Protein AF-A0A9E2JG21-F1 (afdb_monomer_lite)

Sequence (190 aa):
MRGRAKRLIALGLALACLVVPGRALAEDIDVTISSGALERLFKAAAPYVYQYELWPGQPAVELVLSNPRLELEPGRPGRIHLKLDYTASSKMLGIKPSSGQTRPEVLLKYDQARQALRLTLDRFVVKLGPKLSIPLDRIIQPAYIPLAPAEPVRLERHLLVTEVAGCKTAVTSAGIRVLIDYRFFRRPRP

Foldseek 3Di:
DDDDDDPDVPPVVVVQPPPDQDKDKDFFDKDFDFQVNVQVVVQVPDFQWDFDAPDVPRGFKIKTWDDWHWDWAFDVQTWIWTKIKMWMDGPPVPQDTDIDIFIFTWDWDQDQVQQWTKTFTPPGWDDRPDPDIDDCGCSPPIDTHHPFDPAFDDDPFWTKGKHWPDWDWHTDPGGIIITTMIIIDIDGDD

Structure (mmCIF, N/CA/C/O backbone):
data_AF-A0A9E2JG21-F1
#
_entry.id   AF-A0A9E2JG21-F1
#
loop_
_atom_site.group_PDB
_atom_site.id
_atom_site.type_symbol
_atom_site.label_atom_id
_atom_site.label_alt_id
_atom_site.label_comp_id
_atom_site.label_asym_id
_atom_site.label_entity_id
_atom_site.label_seq_id
_atom_site.pdbx_PDB_ins_code
_atom_site.Cartn_x
_atom_site.Cartn_y
_atom_site.Cartn_z
_atom_site.occupancy
_atom_site.B_iso_or_equiv
_atom_site.auth_seq_id
_atom_site.auth_comp_id
_atom_site.auth_asym_id
_atom_site.auth_atom_id
_atom_site.pdbx_PDB_model_num
ATOM 1 N N . MET A 1 1 ? -1.129 28.422 -12.794 1.00 33.66 1 MET A N 1
ATOM 2 C CA . MET A 1 1 ? -1.273 28.095 -14.233 1.00 33.66 1 MET A CA 1
ATOM 3 C C . MET A 1 1 ? -0.844 26.656 -14.474 1.00 33.66 1 MET A C 1
ATOM 5 O O . MET A 1 1 ? 0.050 26.159 -13.803 1.00 33.66 1 MET A O 1
ATOM 9 N N . ARG A 1 2 ? -1.585 25.976 -15.350 1.00 32.94 2 ARG A N 1
ATOM 10 C CA . ARG A 1 2 ? -1.622 24.526 -15.566 1.00 32.94 2 ARG A CA 1
ATOM 11 C C . ARG A 1 2 ? -0.386 24.007 -16.317 1.00 32.94 2 ARG A C 1
ATOM 13 O O . ARG A 1 2 ? -0.017 24.553 -17.345 1.00 32.94 2 ARG A O 1
ATOM 20 N N . GLY A 1 3 ? 0.135 22.877 -15.834 1.00 36.16 3 GLY A N 1
ATOM 21 C CA . GLY A 1 3 ? 0.432 21.688 -16.642 1.00 36.16 3 GLY A CA 1
ATOM 22 C C . GLY A 1 3 ? 1.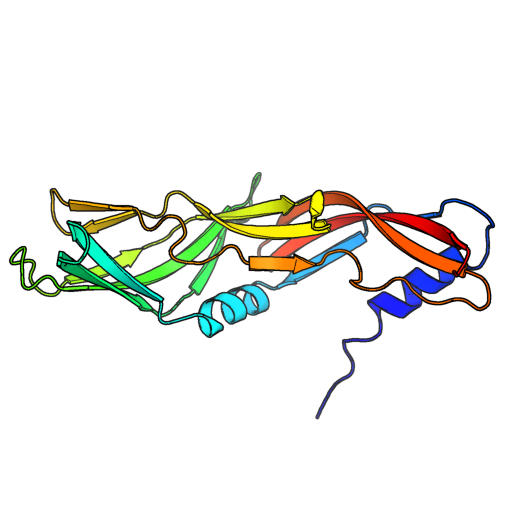639 21.712 -17.580 1.00 36.16 3 GLY A C 1
ATOM 23 O O . GLY A 1 3 ? 1.462 21.942 -18.767 1.00 36.16 3 GLY A O 1
ATOM 24 N N . ARG A 1 4 ? 2.824 21.298 -17.101 1.00 33.91 4 ARG A N 1
ATOM 25 C CA . ARG A 1 4 ? 3.942 20.846 -17.966 1.00 33.91 4 ARG A CA 1
ATOM 26 C C . ARG A 1 4 ? 4.854 19.771 -17.342 1.00 33.91 4 ARG A C 1
ATOM 28 O O . ARG A 1 4 ? 6.048 19.761 -17.592 1.00 33.91 4 ARG A O 1
ATOM 35 N N . ALA A 1 5 ? 4.314 18.822 -16.573 1.00 36.44 5 ALA A N 1
ATOM 36 C CA . ALA A 1 5 ? 5.130 17.756 -15.958 1.00 36.44 5 ALA A CA 1
ATOM 37 C C . ALA A 1 5 ? 4.696 16.318 -16.315 1.00 36.44 5 ALA A C 1
ATOM 39 O O . ALA A 1 5 ? 5.011 15.386 -15.589 1.00 36.44 5 ALA A O 1
ATOM 40 N N . LYS A 1 6 ? 3.961 16.109 -17.420 1.00 34.38 6 LYS A N 1
ATOM 41 C CA . LYS A 1 6 ? 3.463 14.770 -17.816 1.00 34.38 6 LYS A CA 1
ATOM 42 C C . LYS A 1 6 ? 4.009 14.218 -19.143 1.00 34.38 6 LYS A C 1
ATOM 44 O O . LYS A 1 6 ? 3.544 13.178 -19.585 1.00 34.38 6 LYS A O 1
ATOM 49 N N . ARG A 1 7 ? 4.976 14.877 -19.796 1.00 35.78 7 ARG A N 1
ATOM 50 C CA . ARG A 1 7 ? 5.476 14.453 -21.128 1.00 35.78 7 ARG A CA 1
ATOM 51 C C . ARG A 1 7 ? 6.947 14.026 -21.194 1.00 35.78 7 ARG A C 1
ATOM 53 O O . ARG A 1 7 ? 7.368 13.541 -22.234 1.00 35.78 7 ARG A O 1
ATOM 60 N N . LEU A 1 8 ? 7.720 14.159 -20.116 1.00 37.09 8 LEU A N 1
ATOM 61 C CA . LEU A 1 8 ? 9.177 13.969 -20.184 1.00 37.09 8 LEU A CA 1
ATOM 62 C C . LEU A 1 8 ? 9.655 12.516 -20.037 1.00 37.09 8 LEU A C 1
ATOM 64 O O . LEU A 1 8 ? 10.697 12.186 -20.588 1.00 37.09 8 LEU A O 1
ATOM 68 N N . ILE A 1 9 ? 8.879 11.624 -19.411 1.00 43.88 9 ILE A N 1
ATOM 69 C CA . ILE A 1 9 ? 9.261 10.200 -19.309 1.00 43.88 9 ILE A CA 1
ATOM 70 C C . ILE A 1 9 ? 9.036 9.469 -20.648 1.00 43.88 9 ILE A C 1
ATOM 72 O O . ILE A 1 9 ? 9.798 8.582 -21.014 1.00 43.88 9 ILE A O 1
ATOM 76 N N . ALA A 1 10 ? 8.036 9.889 -21.431 1.00 40.69 10 ALA A N 1
ATOM 77 C CA . ALA A 1 10 ? 7.684 9.237 -22.694 1.00 40.69 10 ALA A CA 1
ATOM 78 C C . ALA A 1 10 ? 8.639 9.567 -23.860 1.00 40.69 10 ALA A C 1
ATOM 80 O O . ALA A 1 10 ? 8.789 8.751 -24.765 1.00 40.69 10 ALA A O 1
ATOM 81 N N . LEU A 1 11 ? 9.284 10.742 -23.857 1.00 38.91 11 LEU A N 1
ATOM 82 C CA . LEU A 1 11 ? 10.075 11.210 -25.005 1.00 38.91 11 LEU A CA 1
ATOM 83 C C . LEU A 1 11 ? 11.523 10.685 -24.998 1.00 38.91 11 LEU A C 1
ATOM 85 O O . LEU A 1 11 ? 12.059 10.376 -26.057 1.00 38.91 11 LEU A O 1
ATOM 89 N N . GLY A 1 12 ? 12.140 10.531 -23.819 1.00 41.19 12 GLY A N 1
ATOM 90 C CA . GLY A 1 12 ? 13.506 9.997 -23.701 1.00 41.19 12 GLY A CA 1
ATOM 91 C C . GLY A 1 12 ? 13.594 8.490 -23.973 1.00 41.19 12 GLY A C 1
ATOM 92 O O . GLY A 1 12 ? 14.525 8.029 -24.626 1.00 41.19 12 GLY A O 1
ATOM 93 N N . LEU A 1 13 ? 12.578 7.732 -23.547 1.00 46.25 13 LEU A N 1
ATOM 94 C CA . LEU A 1 13 ? 12.513 6.273 -23.698 1.00 46.25 13 LEU A CA 1
ATOM 95 C C . LEU A 1 13 ? 12.267 5.829 -25.153 1.00 46.25 13 LEU A C 1
ATOM 97 O O . LEU A 1 13 ? 12.753 4.786 -25.588 1.00 46.25 13 LEU A O 1
ATOM 101 N N . ALA A 1 14 ? 11.532 6.640 -25.921 1.00 45.56 14 ALA A N 1
ATOM 102 C CA . ALA A 1 14 ? 11.225 6.371 -27.324 1.00 45.56 14 ALA A CA 1
ATOM 103 C C . ALA A 1 14 ? 12.448 6.531 -28.247 1.00 45.56 14 ALA A C 1
ATOM 105 O O . ALA A 1 14 ? 12.544 5.834 -29.257 1.00 45.56 14 ALA A O 1
ATOM 106 N N . LEU A 1 15 ? 13.398 7.409 -27.898 1.00 46.84 15 LEU A N 1
ATOM 107 C CA . LEU A 1 15 ? 14.548 7.718 -28.753 1.00 46.84 15 LEU A CA 1
ATOM 108 C C . LEU A 1 15 ? 15.589 6.583 -28.782 1.00 46.84 15 LEU A C 1
ATOM 110 O O . LEU A 1 15 ? 16.170 6.314 -29.830 1.00 46.84 15 LEU A O 1
ATOM 114 N N . ALA A 1 16 ? 15.769 5.857 -27.673 1.00 43.88 16 ALA A N 1
ATOM 115 C CA . ALA A 1 16 ? 16.720 4.742 -27.588 1.00 43.88 16 ALA A CA 1
ATOM 116 C C . ALA A 1 16 ? 16.279 3.495 -28.390 1.00 43.88 16 ALA A C 1
ATOM 118 O O . ALA A 1 16 ? 17.114 2.725 -28.856 1.00 43.88 16 ALA A O 1
ATOM 119 N N . CYS A 1 17 ? 14.971 3.309 -28.614 1.00 46.16 17 CYS A N 1
ATOM 120 C CA . CYS A 1 17 ? 14.421 2.149 -29.336 1.00 46.16 17 CYS A CA 1
ATOM 121 C C . CYS A 1 17 ? 14.358 2.321 -30.870 1.00 46.16 17 CYS A C 1
ATOM 123 O O . CYS A 1 17 ? 13.963 1.390 -31.587 1.00 46.16 17 CYS A O 1
ATOM 125 N N . LEU A 1 18 ? 14.698 3.507 -31.388 1.00 47.31 18 LEU A N 1
ATOM 126 C CA . LEU A 1 18 ? 14.560 3.836 -32.811 1.00 47.31 18 LEU A CA 1
ATOM 127 C C . LEU A 1 18 ? 15.749 3.388 -33.675 1.00 47.31 18 LEU A C 1
ATOM 129 O O . LEU A 1 18 ? 15.575 3.262 -34.883 1.00 47.31 18 LEU A O 1
ATOM 133 N N . VAL A 1 19 ? 16.915 3.089 -33.089 1.00 49.16 19 VAL A N 1
ATOM 134 C CA . VAL A 1 19 ? 18.170 2.969 -33.861 1.00 49.16 19 VAL A CA 1
ATOM 135 C C . VAL A 1 19 ? 18.644 1.523 -34.082 1.00 49.16 19 VAL A C 1
ATOM 137 O O . VAL A 1 19 ? 19.404 1.280 -35.013 1.00 49.16 19 VAL A O 1
ATOM 140 N N . VAL A 1 20 ? 18.164 0.530 -33.319 1.00 45.81 20 VAL A N 1
ATOM 141 C CA . VAL A 1 20 ? 18.641 -0.865 -33.447 1.00 45.81 20 VAL A CA 1
ATOM 142 C C . VAL A 1 20 ? 17.478 -1.847 -33.652 1.00 45.81 20 VAL A C 1
ATOM 144 O O . VAL A 1 20 ? 16.565 -1.894 -32.822 1.00 45.81 20 VAL A O 1
ATOM 147 N N . PRO A 1 21 ? 17.468 -2.657 -34.731 1.00 46.03 21 PRO A N 1
ATOM 148 C CA . PRO A 1 21 ? 16.552 -3.785 -34.846 1.00 46.03 21 PRO A CA 1
ATOM 149 C C . PRO A 1 21 ? 16.964 -4.862 -33.831 1.00 46.03 21 PRO A C 1
ATOM 151 O O . PRO A 1 21 ? 17.918 -5.601 -34.044 1.00 46.03 21 PRO A O 1
ATOM 154 N N . GLY A 1 22 ? 16.270 -4.932 -32.693 1.00 58.56 22 GLY A N 1
ATOM 155 C CA . GLY A 1 22 ? 16.575 -5.896 -31.635 1.00 58.56 22 GLY A CA 1
ATOM 156 C C . GLY A 1 22 ? 15.774 -5.676 -30.352 1.00 58.56 22 GLY A C 1
ATOM 157 O O . GLY A 1 22 ? 14.920 -4.790 -30.277 1.00 58.56 22 GLY A O 1
ATOM 158 N N . ARG A 1 23 ? 16.042 -6.509 -29.338 1.00 59.44 23 ARG A N 1
ATOM 159 C CA . ARG A 1 23 ? 15.604 -6.262 -27.955 1.00 59.44 23 ARG A CA 1
ATOM 160 C C . ARG A 1 23 ? 16.432 -5.101 -27.408 1.00 59.44 23 ARG A C 1
ATOM 162 O O . ARG A 1 23 ? 17.655 -5.185 -27.431 1.00 59.44 23 ARG A O 1
ATOM 169 N N . ALA A 1 24 ? 15.780 -4.049 -26.926 1.00 67.69 24 ALA A N 1
ATOM 170 C CA . ALA A 1 24 ? 16.457 -2.961 -26.227 1.00 67.69 24 ALA A CA 1
ATOM 171 C C . ALA A 1 24 ? 16.264 -3.129 -24.715 1.00 67.69 24 ALA A C 1
ATOM 173 O O . ALA A 1 24 ? 15.209 -3.587 -24.265 1.00 67.69 24 ALA A O 1
ATOM 174 N N . LEU A 1 25 ? 17.291 -2.774 -23.948 1.00 72.56 25 LEU A N 1
ATOM 175 C CA . LEU A 1 25 ? 17.285 -2.789 -22.489 1.00 72.56 25 LEU A CA 1
ATOM 176 C C . LEU A 1 25 ? 17.436 -1.357 -21.986 1.00 72.56 25 LEU A C 1
ATOM 178 O O . LEU A 1 25 ? 18.218 -0.586 -22.541 1.00 72.56 25 LEU A O 1
ATOM 182 N N . ALA A 1 26 ? 16.688 -1.012 -20.944 1.00 73.12 26 ALA A N 1
ATOM 183 C CA . ALA A 1 26 ? 16.977 0.159 -20.132 1.00 73.12 26 ALA A CA 1
ATOM 184 C C . ALA A 1 26 ? 16.985 -0.283 -18.673 1.00 73.12 26 ALA A C 1
ATOM 186 O O . ALA A 1 26 ? 15.957 -0.703 -18.148 1.00 73.12 26 ALA A O 1
ATOM 187 N N . GLU A 1 27 ? 18.155 -0.228 -18.058 1.00 76.25 27 GLU A N 1
ATOM 188 C CA . GLU A 1 27 ? 18.388 -0.677 -16.687 1.00 76.25 27 GLU A CA 1
ATOM 189 C C . GLU A 1 27 ? 18.440 0.528 -15.747 1.00 76.25 27 GLU A C 1
ATOM 191 O O . GLU A 1 27 ? 18.749 1.645 -16.175 1.00 76.25 27 GLU A O 1
ATOM 196 N N . ASP A 1 28 ? 18.109 0.299 -14.476 1.00 73.62 28 ASP A N 1
ATOM 197 C CA . ASP A 1 28 ? 18.210 1.292 -13.403 1.00 73.62 28 ASP A CA 1
ATOM 198 C C . ASP A 1 28 ? 17.454 2.613 -13.665 1.00 73.62 28 ASP A C 1
ATOM 200 O O . ASP A 1 28 ? 17.882 3.694 -13.243 1.00 73.62 28 ASP A O 1
ATOM 204 N N . ILE A 1 29 ? 16.284 2.556 -14.318 1.00 77.88 29 ILE A N 1
ATOM 205 C CA . ILE A 1 29 ? 15.436 3.747 -14.442 1.00 77.88 29 ILE A CA 1
ATOM 206 C C . ILE A 1 29 ? 14.922 4.136 -13.060 1.00 77.88 29 ILE A C 1
ATOM 208 O O . ILE A 1 29 ? 14.151 3.408 -12.433 1.00 77.88 29 ILE A O 1
ATOM 212 N N . ASP A 1 30 ? 15.331 5.322 -12.619 1.00 81.12 30 ASP A N 1
ATOM 213 C CA . ASP A 1 30 ? 14.971 5.877 -11.325 1.00 81.12 30 ASP A CA 1
ATOM 214 C C . ASP A 1 30 ? 13.657 6.656 -11.395 1.00 81.12 30 ASP A C 1
ATOM 216 O O . ASP A 1 30 ? 13.541 7.691 -12.060 1.00 81.12 30 ASP A O 1
ATOM 220 N N . VAL A 1 31 ? 12.660 6.160 -10.671 1.00 82.19 31 VAL A N 1
ATOM 221 C CA . VAL A 1 31 ? 11.382 6.832 -10.474 1.00 82.19 31 VAL A CA 1
ATOM 222 C C . VAL A 1 31 ? 11.194 7.109 -8.992 1.00 82.19 31 VAL A C 1
ATOM 224 O O . VAL A 1 31 ? 11.099 6.201 -8.168 1.00 82.19 31 VAL A O 1
ATOM 227 N N . THR A 1 32 ? 11.068 8.388 -8.645 1.00 84.31 32 THR A N 1
ATOM 228 C CA . THR A 1 32 ? 10.739 8.799 -7.279 1.00 84.31 32 THR A CA 1
ATOM 229 C C . THR A 1 32 ? 9.241 9.041 -7.131 1.00 84.31 32 THR A C 1
ATOM 231 O O . THR A 1 32 ? 8.664 9.917 -7.778 1.00 84.31 32 THR A O 1
ATOM 234 N N . ILE A 1 33 ? 8.612 8.300 -6.221 1.00 85.44 33 ILE A N 1
ATOM 235 C CA . ILE A 1 33 ? 7.248 8.552 -5.759 1.00 85.44 33 ILE A CA 1
ATOM 236 C C . ILE A 1 33 ? 7.342 9.394 -4.488 1.00 85.44 33 ILE A C 1
ATOM 238 O O . ILE A 1 33 ? 7.784 8.913 -3.444 1.00 85.44 33 ILE A O 1
ATOM 242 N N . SER A 1 34 ? 6.929 10.660 -4.564 1.00 87.12 34 SER A N 1
ATOM 243 C CA . SER A 1 34 ? 7.004 11.561 -3.411 1.00 87.12 34 SER A CA 1
ATOM 244 C C . SER A 1 34 ? 6.064 11.132 -2.283 1.00 87.12 34 SER A C 1
ATOM 246 O O . SER A 1 34 ? 4.949 10.657 -2.526 1.00 87.12 34 SER A O 1
ATOM 248 N N . SER A 1 35 ? 6.489 11.367 -1.039 1.00 87.19 35 SER A N 1
ATOM 249 C CA . SER A 1 35 ? 5.676 11.123 0.163 1.00 87.19 35 SER A CA 1
ATOM 250 C C . SER A 1 35 ? 4.288 11.764 0.059 1.00 87.19 35 SER A C 1
ATOM 252 O O . SER A 1 35 ? 3.271 11.113 0.287 1.00 87.19 35 SER A O 1
ATOM 254 N N . GLY A 1 36 ? 4.228 13.014 -0.407 1.00 88.19 36 GLY A N 1
ATOM 255 C CA . GLY A 1 36 ? 2.975 13.737 -0.598 1.00 88.19 36 GLY A CA 1
ATOM 256 C C . GLY A 1 36 ? 2.051 13.126 -1.658 1.00 88.19 36 GLY A C 1
ATOM 257 O O . GLY A 1 36 ? 0.838 13.292 -1.565 1.00 88.19 36 GLY A O 1
ATOM 258 N N . ALA A 1 37 ? 2.573 12.420 -2.669 1.00 86.62 37 ALA A N 1
ATOM 259 C CA . ALA A 1 37 ? 1.731 11.717 -3.641 1.00 86.62 37 ALA A CA 1
ATOM 260 C C . ALA A 1 37 ? 1.056 10.484 -3.027 1.00 86.62 37 ALA A C 1
ATOM 262 O O . ALA A 1 37 ? -0.142 10.289 -3.223 1.00 86.62 37 ALA A O 1
ATOM 263 N N . LEU A 1 38 ? 1.803 9.705 -2.244 1.00 85.81 38 LEU A N 1
ATOM 264 C CA . LEU A 1 38 ? 1.284 8.542 -1.518 1.00 85.81 38 LEU A CA 1
ATOM 265 C C . LEU A 1 38 ? 0.289 8.955 -0.437 1.00 85.81 38 LEU A C 1
ATOM 267 O O . LEU A 1 38 ? -0.778 8.364 -0.320 1.00 85.81 38 LEU A O 1
ATOM 271 N N . GLU A 1 39 ? 0.593 10.012 0.313 1.00 90.62 39 GLU A N 1
ATOM 272 C CA . GLU A 1 39 ? -0.326 10.522 1.326 1.00 90.62 39 GLU A CA 1
ATOM 273 C C . GLU A 1 39 ? -1.652 10.974 0.702 1.00 90.62 39 GLU A C 1
ATOM 275 O O . GLU A 1 39 ? -2.716 10.667 1.233 1.00 90.62 39 GLU A O 1
ATOM 280 N N . ARG A 1 40 ? -1.619 11.641 -0.462 1.00 89.81 40 ARG A N 1
ATOM 281 C CA . ARG A 1 40 ? -2.843 12.001 -1.197 1.00 89.81 40 ARG A CA 1
ATOM 282 C C . ARG A 1 40 ? -3.661 10.782 -1.617 1.00 89.81 40 ARG A C 1
ATOM 284 O O . ARG A 1 40 ? -4.883 10.865 -1.578 1.00 89.81 40 ARG A O 1
ATOM 291 N N . LEU A 1 41 ? -3.014 9.678 -1.992 1.00 87.50 41 LEU A N 1
ATOM 292 C CA . LEU A 1 41 ? -3.702 8.428 -2.319 1.00 87.50 41 LEU A CA 1
ATOM 293 C C . LEU A 1 41 ? -4.475 7.894 -1.104 1.00 87.50 41 LEU A C 1
ATOM 295 O O . LEU A 1 41 ? -5.666 7.620 -1.219 1.00 87.50 41 LEU A O 1
ATOM 299 N N . PHE A 1 42 ? -3.847 7.843 0.073 1.00 89.69 42 PHE A N 1
ATOM 300 C CA . PHE A 1 42 ? -4.537 7.410 1.294 1.00 89.69 42 PHE A CA 1
ATOM 301 C C . PHE A 1 42 ? -5.600 8.409 1.765 1.00 89.69 42 PHE A C 1
ATOM 303 O O . PHE A 1 42 ? -6.648 8.001 2.257 1.00 89.69 42 PHE A O 1
ATOM 310 N N . LYS A 1 43 ? -5.373 9.716 1.603 1.00 91.94 43 LYS A N 1
ATOM 311 C CA . LYS A 1 43 ? -6.376 10.744 1.924 1.00 91.94 43 LYS A CA 1
ATOM 312 C C . LYS A 1 43 ? -7.607 10.655 1.028 1.00 91.94 43 LYS A C 1
ATOM 314 O O . LYS A 1 43 ? -8.707 10.844 1.524 1.00 91.94 43 LYS A O 1
ATOM 319 N N . ALA A 1 44 ? -7.433 10.343 -0.255 1.00 88.50 44 ALA A N 1
ATOM 320 C CA . ALA A 1 44 ? -8.540 10.220 -1.201 1.00 88.50 44 ALA A CA 1
ATOM 321 C C . ALA A 1 44 ? -9.459 9.019 -0.915 1.00 88.50 44 ALA A C 1
ATOM 323 O O . ALA A 1 44 ? -10.619 9.047 -1.307 1.00 88.50 44 ALA A O 1
ATOM 324 N N . ALA A 1 45 ? -8.947 7.983 -0.246 1.00 85.50 45 ALA A N 1
ATOM 325 C CA . ALA A 1 45 ? -9.719 6.799 0.129 1.00 85.50 45 ALA A CA 1
ATOM 326 C C . ALA A 1 45 ? -10.290 6.859 1.561 1.00 85.50 45 ALA A C 1
ATOM 328 O O . ALA A 1 45 ? -11.025 5.961 1.957 1.00 85.50 45 ALA A O 1
ATOM 329 N N . ALA A 1 46 ? -9.959 7.898 2.337 1.00 88.56 46 ALA A N 1
ATOM 330 C CA . ALA A 1 46 ? -10.501 8.111 3.675 1.00 88.56 46 ALA A CA 1
ATOM 331 C C . ALA A 1 46 ? -11.864 8.844 3.628 1.00 88.56 46 ALA A C 1
ATOM 333 O O . ALA A 1 46 ? -12.088 9.644 2.718 1.00 88.56 46 ALA A O 1
ATOM 334 N N . PRO A 1 47 ? -12.743 8.656 4.633 1.00 91.31 47 PRO A N 1
ATOM 335 C CA . PRO A 1 47 ? -12.577 7.787 5.800 1.00 91.31 47 PRO A CA 1
ATOM 336 C C . PRO A 1 47 ? -12.750 6.302 5.455 1.00 91.31 47 PRO A C 1
ATOM 338 O O . PRO A 1 47 ? -13.531 5.948 4.577 1.00 91.31 47 PRO A O 1
ATOM 341 N N . TYR A 1 48 ? -12.049 5.431 6.183 1.00 89.56 48 TYR A N 1
ATOM 342 C CA . TYR A 1 48 ? -12.228 3.984 6.055 1.00 89.56 48 TYR A CA 1
ATOM 343 C C . TYR A 1 48 ? -13.172 3.508 7.148 1.00 89.56 48 TYR A C 1
ATOM 345 O O . TYR A 1 48 ? -12.872 3.660 8.332 1.00 89.56 48 TYR A O 1
ATOM 353 N N . VAL A 1 49 ? -14.305 2.941 6.750 1.00 89.88 49 VAL A N 1
ATOM 354 C CA . VAL A 1 49 ? -15.313 2.418 7.673 1.00 89.88 49 VAL A CA 1
ATOM 355 C C . VAL A 1 49 ? -15.257 0.900 7.643 1.00 89.88 49 VAL A C 1
ATOM 357 O O . VAL A 1 49 ? -15.269 0.293 6.573 1.00 89.88 49 VAL A O 1
ATOM 360 N N . TYR A 1 50 ? -15.192 0.289 8.820 1.00 89.12 50 TYR A N 1
ATOM 361 C CA . TYR A 1 50 ? -15.194 -1.155 8.985 1.00 89.12 50 TYR A CA 1
ATOM 362 C C . TYR A 1 50 ? -16.183 -1.570 10.058 1.00 89.12 50 TYR A C 1
ATOM 364 O O . TYR A 1 50 ? -16.173 -1.049 11.174 1.00 89.12 50 TYR A O 1
ATOM 372 N N . GLN A 1 51 ? -17.022 -2.536 9.708 1.00 88.25 51 GLN A N 1
ATOM 373 C CA . GLN A 1 51 ? -17.967 -3.150 10.622 1.00 88.25 51 GLN A CA 1
ATOM 374 C C . GLN A 1 51 ? -17.449 -4.540 10.974 1.00 88.25 51 GLN A C 1
ATOM 376 O O . GLN A 1 51 ? -17.387 -5.431 10.131 1.00 88.25 51 GLN A O 1
ATOM 381 N N . TYR A 1 52 ? -17.034 -4.701 12.226 1.00 85.38 52 TYR A N 1
ATOM 382 C CA . TYR A 1 52 ? -16.703 -6.003 12.781 1.00 85.38 52 TYR A CA 1
ATOM 383 C C . TYR A 1 52 ? -17.995 -6.701 13.191 1.00 85.38 52 TYR A C 1
ATOM 385 O O . TYR A 1 52 ? -18.739 -6.191 14.035 1.00 85.38 52 TYR A O 1
ATOM 393 N N . GLU A 1 53 ? -18.236 -7.873 12.623 1.00 86.75 53 GLU A N 1
ATOM 394 C CA . GLU A 1 53 ? -19.374 -8.722 12.954 1.00 86.75 53 GLU A CA 1
ATOM 395 C C . GLU A 1 53 ? -18.931 -9.853 13.888 1.00 86.75 53 GLU A C 1
ATOM 397 O O . GLU A 1 53 ? -17.881 -10.460 13.682 1.00 86.75 53 GLU A O 1
ATOM 402 N N . LEU A 1 54 ? -19.723 -10.150 14.924 1.00 80.81 54 LEU A N 1
ATOM 403 C CA . LEU A 1 54 ? -19.492 -11.354 15.741 1.00 80.81 54 LEU A CA 1
ATOM 404 C C . LEU A 1 54 ? -19.972 -12.619 15.021 1.00 80.81 54 LEU A C 1
ATOM 406 O O . LEU A 1 54 ? -19.385 -13.684 15.183 1.00 80.81 54 LEU A O 1
ATOM 410 N N . TRP A 1 55 ? -21.039 -12.468 14.239 1.00 82.06 55 TRP A N 1
ATOM 411 C CA . TRP A 1 55 ? -21.680 -13.486 13.415 1.00 82.06 55 TRP A CA 1
ATOM 412 C C . TRP A 1 55 ? -22.174 -12.807 12.137 1.00 82.06 55 TRP A C 1
ATOM 414 O O . TRP A 1 55 ? -22.501 -11.621 12.209 1.00 82.06 55 TRP A O 1
ATOM 424 N N . PRO A 1 56 ? -22.273 -13.518 11.001 1.00 82.88 56 PRO A N 1
ATOM 425 C CA . PRO A 1 56 ? -22.763 -12.932 9.756 1.00 82.88 56 PRO A CA 1
ATOM 426 C C . PRO A 1 56 ? -24.082 -12.170 9.951 1.00 82.88 56 PRO A C 1
ATOM 428 O O . PRO A 1 56 ? -25.072 -12.747 10.403 1.00 82.88 56 PRO A O 1
ATOM 431 N N . GLY A 1 57 ? -24.087 -10.872 9.636 1.00 82.12 57 GLY A N 1
ATOM 432 C CA . GLY A 1 57 ? -25.253 -9.991 9.786 1.00 82.12 57 GLY A CA 1
ATOM 433 C C . GLY A 1 57 ? -25.479 -9.427 11.196 1.00 82.12 57 GLY A C 1
ATOM 434 O O . GLY A 1 57 ? -26.484 -8.755 11.427 1.00 82.12 57 GLY A O 1
ATOM 435 N N . GLN A 1 58 ? -24.561 -9.663 12.139 1.00 84.19 58 GLN A N 1
ATOM 436 C CA . GLN A 1 58 ? -24.616 -9.120 13.496 1.00 84.19 58 GLN A CA 1
ATOM 437 C C . GLN A 1 58 ? -23.446 -8.148 13.748 1.00 84.19 58 GLN A C 1
ATOM 439 O O . GLN A 1 58 ? -22.423 -8.539 14.332 1.00 84.19 58 GLN A O 1
ATOM 444 N N . PRO A 1 59 ? -23.577 -6.869 13.333 1.00 81.38 59 PRO A N 1
ATOM 445 C CA . PRO A 1 59 ? -22.536 -5.867 13.520 1.00 81.38 59 PRO A CA 1
ATOM 446 C C . PRO A 1 59 ? -22.330 -5.591 15.008 1.00 81.38 59 PRO A C 1
ATOM 448 O O . PRO A 1 59 ? -23.241 -5.194 15.737 1.00 81.38 59 PRO A O 1
ATOM 451 N N . ALA A 1 60 ? -21.102 -5.806 15.462 1.00 84.44 60 ALA A N 1
ATOM 452 C CA . ALA A 1 60 ? -20.719 -5.670 16.853 1.00 84.44 60 ALA A CA 1
ATOM 453 C C . ALA A 1 60 ? -19.925 -4.394 17.098 1.00 84.44 60 ALA A C 1
ATOM 455 O O . ALA A 1 60 ? -20.183 -3.713 18.086 1.00 84.44 60 ALA A O 1
ATOM 456 N N . VAL A 1 61 ? -18.981 -4.044 16.226 1.00 87.50 61 VAL A N 1
ATOM 457 C CA . VAL A 1 61 ? -18.163 -2.833 16.377 1.00 87.50 61 VAL A CA 1
ATOM 458 C C . VAL A 1 61 ? -18.122 -2.078 15.063 1.00 87.50 61 VAL A C 1
ATOM 460 O O . VAL A 1 61 ? -17.820 -2.660 14.027 1.00 87.50 61 VAL A O 1
ATOM 463 N N . GLU A 1 62 ? -18.357 -0.775 15.126 1.00 89.06 62 GLU A N 1
ATOM 464 C CA . GLU A 1 62 ? -18.048 0.131 14.026 1.00 89.06 62 GLU A CA 1
ATOM 465 C C . GLU A 1 62 ? -16.716 0.823 14.311 1.00 89.06 62 GLU A C 1
ATOM 467 O O . GLU A 1 62 ? -16.538 1.436 15.369 1.00 89.06 62 GLU A O 1
ATOM 472 N N . LEU A 1 63 ? -15.787 0.692 13.369 1.00 90.44 63 LEU A N 1
ATOM 473 C CA . LEU A 1 63 ? -14.477 1.325 13.355 1.00 90.44 63 LEU A CA 1
ATOM 474 C C . LEU A 1 63 ? -14.419 2.326 12.207 1.00 90.44 63 LEU A C 1
ATOM 476 O O . LEU A 1 63 ? -14.625 1.963 11.050 1.00 90.44 63 LEU A O 1
ATOM 480 N N . VAL A 1 64 ? -14.077 3.570 12.525 1.00 92.12 64 VAL A N 1
ATOM 481 C CA . VAL A 1 64 ? -13.841 4.621 11.535 1.00 92.12 64 VAL A CA 1
ATOM 482 C C . VAL A 1 64 ? -12.394 5.069 11.642 1.00 92.12 64 VAL A C 1
ATOM 484 O O . VAL A 1 64 ? -11.955 5.543 12.688 1.00 92.12 64 VAL A O 1
ATOM 487 N N . LEU A 1 65 ? -11.648 4.923 10.552 1.00 92.81 65 LEU A N 1
ATOM 488 C CA . LEU A 1 65 ? -10.271 5.387 10.424 1.00 92.81 65 LEU A CA 1
ATOM 489 C C . LEU A 1 65 ? -10.235 6.669 9.602 1.00 92.81 65 LEU A C 1
ATOM 491 O O . LEU A 1 65 ? -10.793 6.741 8.503 1.00 92.81 65 LEU A O 1
ATOM 495 N N . SER A 1 66 ? -9.540 7.676 10.113 1.00 93.94 66 SER A N 1
ATOM 496 C CA . SER A 1 66 ? -9.457 8.997 9.501 1.00 93.94 66 SER A CA 1
ATOM 497 C C . SER A 1 66 ? -8.049 9.587 9.602 1.00 93.94 66 SER A C 1
ATOM 499 O O . SER A 1 66 ? -7.132 8.988 10.166 1.00 93.94 66 SER A O 1
ATOM 501 N N . ASN A 1 67 ? -7.870 10.760 8.989 1.00 94.50 67 ASN A N 1
ATOM 502 C CA . ASN A 1 67 ? -6.631 11.540 9.011 1.00 94.50 67 ASN A CA 1
ATOM 503 C C . ASN A 1 67 ? -5.353 10.755 8.645 1.00 94.50 67 ASN A C 1
ATOM 505 O O . ASN A 1 67 ? -4.374 10.823 9.391 1.00 94.50 67 ASN A O 1
ATOM 509 N N . PRO A 1 68 ? -5.308 10.049 7.498 1.00 93.69 68 PRO A N 1
ATOM 510 C CA . PRO A 1 68 ? -4.105 9.338 7.081 1.00 93.69 68 PRO A CA 1
ATOM 511 C C . PRO A 1 68 ? -2.920 10.294 6.918 1.00 93.69 68 PRO A C 1
ATOM 513 O O . PRO A 1 68 ? -3.003 11.297 6.198 1.00 93.69 68 PRO A O 1
ATOM 516 N N . ARG A 1 69 ? -1.807 9.955 7.571 1.00 94.69 69 ARG A N 1
ATOM 517 C CA . ARG A 1 69 ? -0.513 10.637 7.458 1.00 94.69 69 ARG A CA 1
ATOM 518 C C . ARG A 1 69 ? 0.568 9.617 7.163 1.00 94.69 69 ARG A C 1
ATOM 520 O O . ARG A 1 69 ? 0.634 8.579 7.821 1.00 94.69 69 ARG A O 1
ATOM 527 N N . LEU A 1 70 ? 1.398 9.902 6.169 1.00 92.88 70 LEU A N 1
ATOM 528 C CA . LEU A 1 70 ? 2.480 8.999 5.804 1.00 92.88 70 LEU A CA 1
ATOM 529 C C . LEU A 1 70 ? 3.720 9.310 6.642 1.00 92.88 70 LEU A C 1
ATOM 531 O O . LEU A 1 70 ? 4.169 10.452 6.697 1.00 92.88 70 LEU A O 1
ATOM 535 N N . GLU A 1 71 ? 4.306 8.284 7.243 1.00 9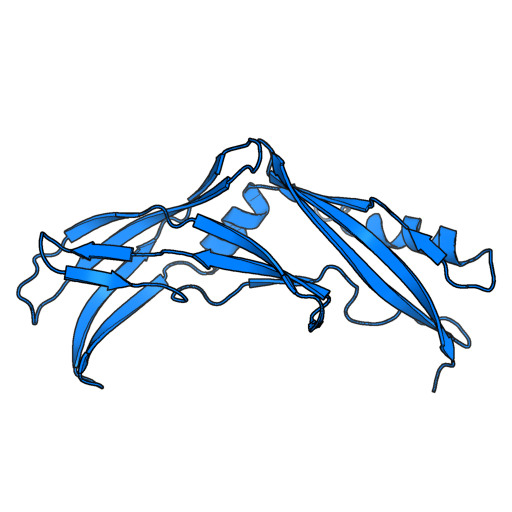3.50 71 GLU A N 1
ATOM 536 C CA . GLU A 1 71 ? 5.573 8.372 7.959 1.00 93.50 71 GLU A CA 1
ATOM 537 C C . GLU A 1 71 ? 6.613 7.513 7.240 1.00 93.50 71 GLU A C 1
ATOM 539 O O . GLU A 1 71 ? 6.393 6.330 6.976 1.00 93.50 71 GLU A O 1
ATOM 544 N N . LEU A 1 72 ? 7.743 8.126 6.894 1.00 92.06 72 LEU A N 1
ATOM 545 C CA . LEU A 1 72 ? 8.860 7.456 6.238 1.00 92.06 72 LEU A CA 1
ATOM 546 C C . LEU A 1 72 ? 9.990 7.277 7.243 1.00 92.06 72 LEU A C 1
ATOM 548 O O . LEU A 1 72 ? 10.462 8.249 7.827 1.00 92.06 72 LEU A O 1
ATOM 552 N N . GLU A 1 73 ? 10.448 6.043 7.402 1.00 91.69 73 GLU A N 1
ATOM 553 C CA . GLU A 1 73 ? 11.611 5.696 8.212 1.00 91.69 73 GLU A CA 1
ATOM 554 C C . GLU A 1 73 ? 12.734 5.227 7.276 1.00 91.69 73 GLU A C 1
ATOM 556 O O . GLU A 1 73 ? 12.840 4.034 6.972 1.00 91.69 73 GLU A O 1
ATOM 561 N N . PRO A 1 74 ? 13.554 6.148 6.737 1.00 87.56 74 PRO A N 1
ATOM 562 C CA . PRO A 1 74 ? 14.663 5.775 5.867 1.00 87.56 74 PRO A CA 1
ATOM 563 C C . PRO A 1 74 ? 15.708 4.946 6.634 1.00 87.56 74 PRO A C 1
ATOM 565 O O . PRO A 1 74 ? 16.046 5.243 7.776 1.00 87.56 74 PRO A O 1
ATOM 568 N N . GLY A 1 75 ? 16.235 3.901 5.994 1.00 81.69 75 GLY A N 1
ATOM 569 C CA . GLY A 1 75 ? 17.173 2.948 6.594 1.00 81.69 75 GLY A CA 1
ATOM 570 C C . GLY A 1 75 ? 17.468 1.769 5.660 1.00 81.69 75 GLY A C 1
ATOM 571 O O . GLY A 1 75 ? 17.093 1.794 4.485 1.00 81.69 75 GLY A O 1
ATOM 572 N N . ARG A 1 76 ? 18.124 0.714 6.161 1.00 68.38 76 ARG A N 1
ATOM 573 C CA . ARG A 1 76 ? 18.317 -0.552 5.427 1.00 68.38 76 ARG A CA 1
ATOM 574 C C . ARG A 1 76 ? 17.663 -1.719 6.188 1.00 68.38 76 ARG A C 1
ATOM 576 O O . ARG A 1 76 ? 18.246 -2.148 7.179 1.00 68.38 76 ARG A O 1
ATOM 583 N N . PRO A 1 77 ? 16.513 -2.265 5.739 1.00 65.38 77 PRO A N 1
ATOM 584 C CA . PRO A 1 77 ? 15.574 -1.741 4.738 1.00 65.38 77 PRO A CA 1
ATOM 585 C C . PRO A 1 77 ? 14.671 -0.655 5.350 1.00 65.38 77 PRO A C 1
ATOM 587 O O . PRO A 1 77 ? 14.107 -0.850 6.424 1.00 65.38 77 PRO A O 1
ATOM 590 N N . GLY A 1 78 ? 14.549 0.498 4.692 1.00 82.00 78 GLY A N 1
ATOM 591 C CA . GLY A 1 78 ? 13.685 1.579 5.169 1.00 82.00 78 GLY A CA 1
ATOM 592 C C . GLY A 1 78 ? 12.206 1.180 5.153 1.00 82.00 78 GLY A C 1
ATOM 593 O O . GLY A 1 78 ? 11.799 0.333 4.356 1.00 82.00 78 GLY A O 1
ATOM 594 N N . ARG A 1 79 ? 11.413 1.779 6.042 1.00 89.88 79 ARG A N 1
ATOM 595 C CA . ARG A 1 79 ? 10.016 1.411 6.301 1.00 89.88 79 ARG A CA 1
ATOM 596 C C . ARG A 1 79 ? 9.065 2.559 6.020 1.00 89.88 79 ARG A C 1
ATOM 598 O O . ARG A 1 79 ? 9.437 3.731 6.053 1.00 89.88 79 ARG A O 1
ATOM 605 N N . ILE A 1 80 ? 7.822 2.197 5.739 1.00 92.56 80 ILE A N 1
ATOM 606 C CA . ILE A 1 80 ? 6.738 3.136 5.477 1.00 92.56 80 ILE A CA 1
ATOM 607 C C . ILE A 1 80 ? 5.613 2.786 6.428 1.00 92.56 80 ILE A C 1
ATOM 609 O O . ILE A 1 80 ? 5.171 1.641 6.482 1.00 92.56 80 ILE A O 1
ATOM 613 N N . HIS A 1 81 ? 5.131 3.783 7.149 1.00 93.31 81 HIS A N 1
ATOM 614 C CA . HIS A 1 81 ? 4.017 3.640 8.062 1.00 93.31 81 HIS A CA 1
ATOM 615 C C . HIS A 1 81 ? 2.892 4.578 7.654 1.00 93.31 81 HIS A C 1
ATOM 617 O O . HIS A 1 81 ? 3.121 5.703 7.206 1.00 93.31 81 HIS A O 1
ATOM 623 N N . LEU A 1 82 ? 1.661 4.108 7.815 1.00 92.88 82 LEU A N 1
ATOM 624 C CA . LEU A 1 82 ? 0.478 4.936 7.658 1.00 92.88 82 LEU A CA 1
ATOM 625 C C . LEU A 1 82 ? -0.096 5.198 9.042 1.00 92.88 82 LEU A C 1
ATOM 627 O O . LEU A 1 82 ? -0.655 4.301 9.663 1.00 92.88 82 LEU A O 1
ATOM 631 N N . LYS A 1 83 ? 0.044 6.424 9.533 1.00 94.38 83 LYS A N 1
ATOM 632 C CA . LYS A 1 83 ? -0.579 6.841 10.782 1.00 94.38 83 LYS A CA 1
ATOM 633 C C . LYS A 1 83 ? -2.038 7.203 10.525 1.00 94.38 83 LYS A C 1
ATOM 635 O O . LYS A 1 83 ? -2.331 7.994 9.629 1.00 94.38 83 LYS A O 1
ATOM 640 N N . LEU A 1 84 ? -2.934 6.617 11.309 1.00 93.69 84 LEU A N 1
ATOM 641 C CA . LEU A 1 84 ? -4.379 6.805 11.225 1.00 93.69 84 LEU A CA 1
ATOM 642 C C . LEU A 1 84 ? -4.925 7.117 12.614 1.00 93.69 84 LEU A C 1
ATOM 644 O O . LEU A 1 84 ? -4.550 6.463 13.591 1.00 93.69 84 LEU A O 1
ATOM 648 N N . ASP A 1 85 ? -5.844 8.070 12.681 1.00 94.06 85 ASP A N 1
ATOM 649 C CA . ASP A 1 85 ? -6.703 8.228 13.847 1.00 94.06 85 ASP A CA 1
ATOM 650 C C . ASP A 1 85 ? -7.860 7.232 13.711 1.00 94.06 85 ASP A C 1
ATOM 652 O O . ASP A 1 85 ? -8.381 7.036 12.611 1.00 94.06 85 ASP A O 1
ATOM 656 N N . TYR A 1 86 ? -8.274 6.599 14.806 1.00 92.50 86 TYR A N 1
ATOM 657 C CA . TYR A 1 86 ? -9.441 5.723 14.806 1.00 92.50 86 TYR A CA 1
ATOM 658 C C . TYR A 1 86 ? -10.451 6.145 15.862 1.00 92.50 86 TYR A C 1
ATOM 660 O O . TYR A 1 86 ? -10.084 6.583 16.953 1.00 92.50 86 TYR A O 1
ATOM 668 N N . THR A 1 87 ? -11.726 5.962 15.545 1.00 91.62 87 THR A N 1
ATOM 669 C CA . THR A 1 87 ? -12.815 5.926 16.516 1.00 91.62 87 THR A CA 1
ATOM 670 C C . THR A 1 87 ? -13.498 4.570 16.428 1.00 91.62 87 THR A C 1
ATOM 672 O O . THR A 1 87 ? -13.643 3.996 15.349 1.00 91.62 87 THR A O 1
ATOM 675 N N . ALA A 1 88 ? -13.872 4.025 17.578 1.00 88.44 88 ALA A N 1
ATOM 676 C CA . ALA A 1 88 ? -14.561 2.753 17.681 1.00 88.44 88 ALA A CA 1
ATOM 677 C C . ALA A 1 88 ? -15.755 2.897 18.613 1.00 88.44 88 ALA A C 1
ATOM 679 O O . ALA A 1 88 ? -15.625 3.454 19.707 1.00 88.44 88 ALA A O 1
ATOM 680 N N . SER A 1 89 ? -16.899 2.353 18.218 1.00 83.44 89 SER A N 1
ATOM 681 C CA . SER A 1 89 ? -18.060 2.257 19.098 1.00 83.44 89 SER A CA 1
ATOM 682 C C . SER A 1 89 ? -18.687 0.873 19.004 1.00 83.44 89 SER A C 1
ATOM 684 O O . SER A 1 89 ? -18.753 0.276 17.929 1.00 83.44 89 SER A O 1
ATOM 686 N N . SER A 1 90 ? -19.136 0.343 20.142 1.00 78.25 90 SER A N 1
ATOM 687 C CA . SER A 1 90 ? -19.903 -0.897 20.175 1.00 78.25 90 SER A CA 1
ATOM 688 C C . SER A 1 90 ? -21.059 -0.768 21.146 1.00 78.25 90 SER A C 1
ATOM 690 O O . SER A 1 90 ? -20.877 -0.807 22.362 1.00 78.25 90 SER A O 1
ATOM 692 N N . LYS A 1 91 ? -22.272 -0.662 20.602 1.00 70.94 91 LYS A N 1
ATOM 693 C CA . LYS A 1 91 ? -23.491 -0.743 21.415 1.00 70.94 91 LYS A CA 1
ATOM 694 C C . LYS A 1 91 ? -23.690 -2.155 21.973 1.00 70.94 91 LYS A C 1
ATOM 696 O O . LYS A 1 91 ? -24.147 -2.303 23.097 1.00 70.94 91 LYS A O 1
ATOM 701 N N . MET A 1 92 ? -23.308 -3.178 21.205 1.00 73.75 92 MET A N 1
ATOM 702 C CA . MET A 1 92 ? -23.585 -4.580 21.524 1.00 73.75 92 MET A CA 1
ATOM 703 C C . MET A 1 92 ? -22.598 -5.190 22.529 1.00 73.75 92 MET A C 1
ATOM 705 O O . MET A 1 92 ? -23.005 -5.950 23.398 1.00 73.75 92 MET A O 1
ATOM 709 N N . LEU A 1 93 ? -21.311 -4.840 22.447 1.00 73.12 93 LEU A N 1
ATOM 710 C CA . LEU A 1 93 ? -20.278 -5.306 23.383 1.00 73.12 93 LEU A CA 1
ATOM 711 C C . LEU A 1 93 ? -20.108 -4.367 24.589 1.00 73.12 93 LEU A C 1
ATOM 713 O O . LEU A 1 93 ? -19.182 -4.545 25.378 1.00 73.12 93 LEU A O 1
ATOM 717 N N . GLY A 1 94 ? -20.952 -3.335 24.713 1.00 69.50 94 GLY A N 1
ATOM 718 C CA . GLY A 1 94 ? -20.852 -2.331 25.776 1.00 69.50 94 GLY A CA 1
ATOM 719 C C . GLY A 1 94 ? -19.540 -1.535 25.755 1.00 69.50 94 GLY A C 1
ATOM 720 O O . GLY A 1 94 ? -19.149 -0.962 26.774 1.00 69.50 94 GLY A O 1
ATOM 721 N N . ILE A 1 95 ? -18.833 -1.502 24.618 1.00 69.94 95 ILE A N 1
ATOM 722 C CA . ILE A 1 95 ? -17.581 -0.751 24.483 1.00 69.94 95 ILE A CA 1
ATOM 723 C C . ILE A 1 95 ? -17.954 0.720 24.334 1.00 69.94 95 ILE A C 1
ATOM 725 O O . ILE A 1 95 ? -18.520 1.133 23.316 1.00 69.94 95 ILE A O 1
ATOM 729 N N . LYS A 1 96 ? -17.622 1.513 25.361 1.00 74.00 96 LYS A N 1
ATOM 730 C CA . LYS A 1 96 ? -17.742 2.974 25.306 1.00 74.00 96 LYS A CA 1
ATOM 731 C C . LYS A 1 96 ? -17.023 3.499 24.059 1.00 74.00 96 LYS A C 1
ATOM 733 O O . LYS A 1 96 ? -15.970 2.953 23.718 1.00 74.00 96 LYS A O 1
ATOM 738 N N . PRO A 1 97 ? -17.546 4.553 23.407 1.00 80.31 97 PRO A N 1
ATOM 739 C CA . PRO A 1 97 ? -16.843 5.209 22.316 1.00 80.31 97 PRO A CA 1
ATOM 740 C C . PRO A 1 97 ? -15.389 5.461 22.712 1.00 80.31 97 PRO A C 1
ATOM 742 O O . PRO A 1 97 ? -15.115 6.090 23.734 1.00 80.31 97 PRO A O 1
ATOM 745 N N . SER A 1 98 ? -14.471 4.897 21.938 1.00 84.56 98 SER A N 1
ATOM 746 C CA . SER A 1 98 ? -13.036 4.982 22.183 1.00 84.56 98 SER A CA 1
ATOM 747 C C . SER A 1 98 ? -12.363 5.553 20.951 1.00 84.56 98 SER A C 1
ATOM 749 O O . SER A 1 98 ? -12.814 5.333 19.826 1.00 84.56 98 SER A O 1
ATOM 751 N N . SER A 1 99 ? -11.300 6.314 21.163 1.00 89.75 99 SER A N 1
ATOM 752 C CA . SER A 1 99 ? -10.492 6.875 20.093 1.00 89.75 99 SER A CA 1
ATOM 753 C C . SER A 1 99 ? -9.020 6.631 20.371 1.00 89.75 99 SER A C 1
ATOM 755 O O . SER A 1 99 ? -8.605 6.442 21.517 1.00 89.75 99 SER A O 1
ATOM 757 N N . GLY A 1 100 ? -8.226 6.599 19.311 1.00 90.69 100 GLY A N 1
ATOM 758 C CA . GLY A 1 100 ? -6.795 6.386 19.424 1.00 90.69 100 GLY A CA 1
ATOM 759 C C . GLY A 1 100 ? -6.083 6.564 18.098 1.00 90.69 100 GLY A C 1
ATOM 760 O O . GLY A 1 100 ? -6.648 7.063 17.126 1.00 90.69 100 GLY A O 1
ATOM 761 N N . GLN A 1 101 ? -4.823 6.145 18.075 1.00 91.62 101 GLN A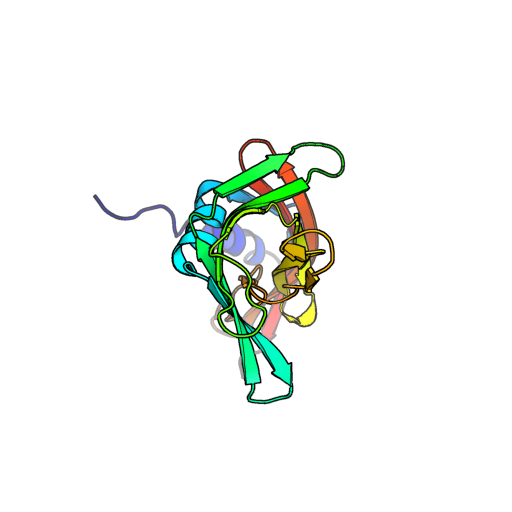 N 1
ATOM 762 C CA . GLN A 1 101 ? -3.993 6.163 16.880 1.00 91.62 101 GLN A CA 1
ATOM 763 C C . GLN A 1 101 ? -3.474 4.765 16.586 1.00 91.62 101 GLN A C 1
ATOM 765 O O . GLN A 1 101 ? -3.168 3.991 17.492 1.00 91.62 101 GLN A O 1
ATOM 770 N N . THR A 1 102 ? -3.362 4.456 15.303 1.00 90.44 102 THR A N 1
ATOM 771 C CA . THR A 1 102 ? -2.755 3.223 14.813 1.00 90.44 102 THR A CA 1
ATOM 772 C C . THR A 1 102 ? -1.762 3.530 13.703 1.00 90.44 102 THR A C 1
ATOM 774 O O . THR A 1 102 ? -1.806 4.593 13.080 1.00 90.44 102 THR A O 1
ATOM 777 N N . ARG A 1 103 ? -0.815 2.614 13.514 1.00 92.38 103 ARG A N 1
ATOM 778 C CA . ARG A 1 103 ? 0.368 2.807 12.676 1.00 92.38 103 ARG A CA 1
ATOM 779 C C . ARG A 1 103 ? 0.716 1.531 11.892 1.00 92.38 103 ARG A C 1
ATOM 781 O O . ARG A 1 103 ? 1.790 0.965 12.111 1.00 92.38 103 ARG A O 1
ATOM 788 N N . PRO A 1 104 ? -0.180 1.025 11.024 1.00 91.56 104 PRO A N 1
ATOM 789 C CA . PRO A 1 104 ? 0.141 -0.105 10.158 1.00 91.56 104 PRO A CA 1
ATOM 790 C C . PRO A 1 104 ? 1.345 0.176 9.253 1.00 91.56 104 PRO A C 1
ATOM 792 O O . PRO A 1 104 ? 1.594 1.314 8.839 1.00 91.56 104 PRO A O 1
ATOM 795 N N . GLU A 1 105 ? 2.088 -0.882 8.938 1.00 92.00 105 GLU A N 1
ATOM 796 C CA . GLU A 1 105 ? 3.169 -0.842 7.955 1.00 92.00 105 GLU A CA 1
ATOM 797 C C . GLU A 1 105 ? 2.584 -0.905 6.538 1.00 92.00 105 GLU A C 1
ATOM 799 O O . GLU A 1 105 ? 1.685 -1.699 6.251 1.00 92.00 105 GLU A O 1
ATOM 804 N N . VAL A 1 106 ? 3.099 -0.061 5.644 1.00 90.75 106 VAL A N 1
ATOM 805 C CA . VAL A 1 106 ? 2.790 -0.087 4.214 1.00 90.75 106 VAL A CA 1
ATOM 806 C C . VAL A 1 106 ? 3.865 -0.909 3.517 1.00 90.75 106 VAL A C 1
ATOM 808 O O . VAL A 1 106 ? 5.017 -0.493 3.406 1.00 90.75 106 VAL A O 1
ATOM 811 N N . LEU A 1 107 ? 3.474 -2.066 2.997 1.00 89.81 107 LEU A N 1
ATOM 812 C CA . LEU A 1 107 ? 4.342 -2.900 2.184 1.00 89.81 107 LEU A CA 1
ATOM 813 C C . LEU A 1 107 ? 4.246 -2.521 0.713 1.00 89.81 107 LEU A C 1
ATOM 815 O O . LEU A 1 107 ? 3.158 -2.359 0.156 1.00 89.81 107 LEU A O 1
ATOM 819 N N . LEU A 1 10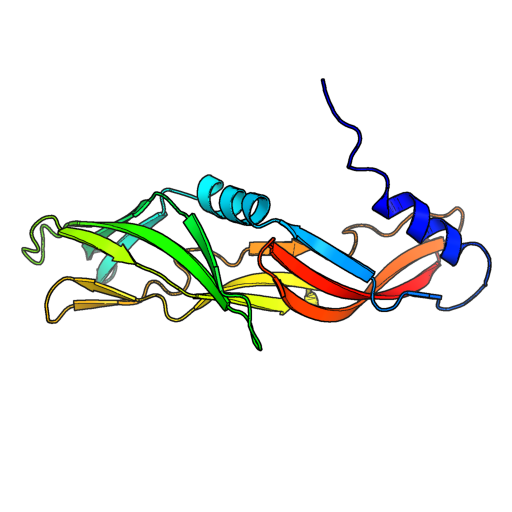8 ? 5.414 -2.473 0.082 1.00 89.25 108 LEU A N 1
ATOM 820 C CA . LEU A 1 108 ? 5.582 -2.321 -1.352 1.00 89.25 108 LEU A CA 1
ATOM 821 C C . LEU A 1 108 ? 6.118 -3.630 -1.911 1.00 89.25 108 LEU A C 1
ATOM 823 O O . LEU A 1 108 ? 7.169 -4.107 -1.483 1.00 89.25 108 LEU A O 1
ATOM 827 N N . LYS A 1 109 ? 5.405 -4.220 -2.863 1.00 90.81 109 LYS A N 1
ATOM 828 C CA . LYS A 1 109 ? 5.848 -5.440 -3.540 1.00 90.81 109 LYS A CA 1
ATOM 829 C C . LYS A 1 109 ? 5.654 -5.294 -5.036 1.00 90.81 109 LYS A C 1
ATOM 831 O O . LYS A 1 109 ? 4.636 -4.771 -5.478 1.00 90.81 109 LYS A O 1
ATOM 836 N N . TYR A 1 110 ? 6.617 -5.765 -5.814 1.00 91.00 110 TYR A N 1
ATOM 837 C CA . TYR A 1 110 ? 6.441 -5.859 -7.255 1.00 91.00 110 TYR A CA 1
ATOM 838 C C . TYR A 1 110 ? 5.482 -7.011 -7.584 1.00 91.00 110 TYR A C 1
ATOM 840 O O . TYR A 1 110 ? 5.687 -8.140 -7.141 1.00 91.00 110 TYR A O 1
ATOM 848 N N . ASP A 1 111 ? 4.423 -6.713 -8.334 1.00 92.31 111 ASP A N 1
ATOM 849 C CA . ASP A 1 111 ? 3.504 -7.694 -8.904 1.00 92.31 111 ASP A CA 1
ATOM 850 C C . ASP A 1 111 ? 3.870 -7.897 -10.377 1.00 92.31 111 ASP A C 1
ATOM 852 O O . ASP A 1 111 ? 3.565 -7.059 -11.229 1.00 92.31 111 ASP A O 1
ATOM 856 N N . GLN A 1 112 ? 4.548 -9.010 -10.663 1.00 89.75 112 GLN A N 1
ATOM 857 C CA . GLN A 1 112 ? 5.048 -9.324 -12.001 1.00 89.75 112 GLN A CA 1
ATOM 858 C C . GLN A 1 112 ? 3.919 -9.545 -13.013 1.00 89.75 112 GLN A C 1
ATOM 860 O O . GLN A 1 112 ? 4.042 -9.128 -14.161 1.00 89.75 112 GLN A O 1
ATOM 865 N N . ALA A 1 113 ? 2.808 -10.163 -12.603 1.00 89.38 113 ALA A N 1
ATOM 866 C CA . ALA A 1 113 ? 1.697 -10.450 -13.507 1.00 89.38 113 ALA A CA 1
ATOM 867 C C . ALA A 1 113 ? 1.015 -9.161 -13.983 1.00 89.38 113 ALA A C 1
ATOM 869 O O . ALA A 1 113 ? 0.599 -9.059 -15.135 1.00 89.38 113 ALA A O 1
ATOM 870 N N . ARG A 1 114 ? 0.925 -8.161 -13.098 1.00 88.38 114 ARG A N 1
ATOM 871 C CA . ARG A 1 114 ? 0.331 -6.849 -13.400 1.00 88.38 114 ARG A CA 1
ATOM 872 C C . ARG A 1 114 ? 1.345 -5.803 -13.857 1.00 88.38 114 ARG A C 1
ATOM 874 O O . ARG A 1 114 ? 0.936 -4.699 -14.202 1.00 88.38 114 ARG A O 1
ATOM 881 N N . GLN A 1 115 ? 2.639 -6.121 -13.807 1.00 88.75 115 GLN A N 1
ATOM 882 C CA . GLN A 1 115 ? 3.747 -5.181 -13.996 1.00 88.75 115 GLN A CA 1
ATOM 883 C C . GLN A 1 115 ? 3.543 -3.868 -13.232 1.00 88.75 115 GLN A C 1
ATOM 885 O O . GLN A 1 115 ? 3.637 -2.762 -13.772 1.00 88.75 115 GLN A O 1
ATOM 890 N N . ALA A 1 116 ? 3.202 -4.006 -11.953 1.00 89.94 116 ALA A N 1
ATOM 891 C CA . ALA A 1 116 ? 2.804 -2.899 -11.101 1.00 89.94 116 ALA A CA 1
ATOM 892 C C . ALA A 1 116 ? 3.467 -2.994 -9.729 1.00 89.94 116 ALA A C 1
ATOM 894 O O . ALA A 1 116 ? 3.737 -4.082 -9.218 1.00 89.94 116 ALA A O 1
ATOM 895 N N . LEU A 1 117 ? 3.675 -1.843 -9.096 1.00 89.88 117 LEU A N 1
ATOM 896 C CA . LEU A 1 117 ? 3.987 -1.794 -7.678 1.00 89.88 117 LEU A CA 1
ATOM 897 C C . LEU A 1 117 ? 2.682 -1.952 -6.896 1.00 89.88 117 LEU A C 1
ATOM 899 O O . LEU A 1 117 ? 1.775 -1.126 -7.016 1.00 89.88 117 LEU A O 1
ATOM 903 N N . ARG A 1 118 ? 2.583 -3.024 -6.115 1.00 91.50 118 ARG A N 1
ATOM 904 C CA . ARG A 1 118 ? 1.465 -3.308 -5.220 1.00 91.50 118 ARG A CA 1
ATOM 905 C C . ARG A 1 118 ? 1.744 -2.701 -3.850 1.00 91.50 118 ARG A C 1
ATOM 907 O O . ARG A 1 118 ? 2.757 -3.013 -3.226 1.00 91.50 118 ARG A O 1
ATOM 914 N N . LEU A 1 119 ? 0.811 -1.883 -3.381 1.00 89.38 119 LEU A N 1
ATOM 915 C CA . LEU A 1 119 ? 0.812 -1.269 -2.061 1.00 89.38 119 LEU A CA 1
ATOM 916 C C . LEU A 1 119 ? -0.241 -1.956 -1.201 1.00 89.38 119 LEU A C 1
ATOM 918 O O . LEU A 1 119 ? -1.408 -2.035 -1.588 1.00 89.38 119 LEU A O 1
ATOM 922 N N . THR A 1 120 ? 0.160 -2.450 -0.036 1.00 89.88 120 THR A N 1
ATOM 923 C CA . THR A 1 120 ? -0.740 -3.101 0.926 1.00 89.88 120 THR A CA 1
ATOM 924 C C . THR A 1 120 ? -0.422 -2.659 2.339 1.00 89.88 120 THR A C 1
ATOM 926 O O . THR A 1 120 ? 0.738 -2.411 2.647 1.00 89.88 120 THR A O 1
ATOM 929 N N . LEU A 1 121 ? -1.428 -2.635 3.208 1.00 87.31 121 LEU A N 1
ATOM 930 C CA . LEU A 1 121 ? -1.186 -2.621 4.647 1.00 87.31 121 LEU A CA 1
ATOM 931 C C . LEU A 1 121 ? -0.910 -4.047 5.129 1.00 87.31 121 LEU A C 1
ATOM 933 O O . LEU A 1 121 ? -1.595 -4.973 4.689 1.00 87.31 121 LEU A O 1
ATOM 937 N N . ASP A 1 122 ? 0.075 -4.210 6.007 1.00 79.81 122 ASP A N 1
ATOM 938 C CA . ASP A 1 122 ? 0.370 -5.482 6.672 1.00 79.81 122 ASP A CA 1
ATOM 939 C C . ASP A 1 122 ? 0.313 -5.332 8.193 1.00 79.81 122 ASP A C 1
ATOM 941 O O . ASP A 1 122 ? 0.557 -4.248 8.737 1.00 79.81 122 ASP A O 1
ATOM 945 N N . ARG A 1 123 ? -0.010 -6.442 8.869 1.00 75.06 123 ARG A N 1
ATOM 946 C CA . ARG A 1 123 ? -0.081 -6.562 10.335 1.00 75.06 123 ARG A CA 1
ATOM 947 C C . ARG A 1 123 ? -0.954 -5.482 10.971 1.00 75.06 123 ARG A C 1
ATOM 949 O O . ARG A 1 123 ? -0.614 -4.937 12.027 1.00 75.06 123 ARG A O 1
ATOM 956 N N . PHE A 1 124 ? -2.065 -5.137 10.326 1.00 87.12 124 PHE A N 1
ATOM 957 C CA . PHE A 1 124 ? -2.901 -4.052 10.803 1.00 87.12 124 PHE A CA 1
ATOM 958 C C . PHE A 1 124 ? -3.888 -4.581 11.840 1.00 87.12 124 PHE A C 1
ATOM 960 O O . PHE A 1 124 ? -4.869 -5.235 11.506 1.00 87.12 124 PHE A O 1
ATOM 967 N N . VAL A 1 125 ? -3.647 -4.270 13.114 1.00 87.94 125 VAL A N 1
ATOM 968 C CA . VAL A 1 125 ? -4.527 -4.657 14.221 1.00 87.94 125 VAL A CA 1
ATOM 969 C C . VAL A 1 125 ? -4.903 -3.430 15.045 1.00 87.94 125 VAL A C 1
ATOM 971 O O . VAL A 1 125 ? -4.038 -2.638 15.424 1.00 87.94 125 VAL A O 1
ATOM 974 N N . VAL A 1 126 ? -6.190 -3.291 15.364 1.00 86.62 126 VAL A N 1
ATOM 975 C CA . VAL A 1 126 ? -6.681 -2.312 16.345 1.00 86.62 126 VAL A CA 1
ATOM 976 C C . VAL A 1 126 ? -7.053 -3.043 17.629 1.00 86.62 126 VAL A C 1
ATOM 978 O O . VAL A 1 126 ? -7.807 -4.015 17.608 1.00 86.62 126 VAL A O 1
ATOM 981 N N . LYS A 1 127 ? -6.516 -2.574 18.758 1.00 84.81 127 LYS A N 1
ATOM 982 C CA . LYS A 1 127 ? -6.834 -3.106 20.087 1.00 84.81 127 LYS A CA 1
ATOM 983 C C . LYS A 1 127 ? -7.912 -2.247 20.738 1.00 84.81 127 LYS A C 1
ATOM 985 O O . LYS A 1 127 ? -7.719 -1.048 20.925 1.00 84.81 127 LYS A O 1
ATOM 990 N N . LEU A 1 128 ? -9.033 -2.863 21.093 1.00 80.88 128 LEU A N 1
ATOM 991 C CA . LEU A 1 128 ? -10.154 -2.227 21.779 1.00 80.88 128 LEU A CA 1
ATOM 992 C C . LEU A 1 128 ? -10.253 -2.790 23.199 1.00 80.88 128 LEU A C 1
ATOM 994 O O . LEU A 1 128 ? -10.787 -3.872 23.440 1.00 80.88 128 LEU A O 1
ATOM 998 N N . GLY A 1 129 ? -9.693 -2.056 24.158 1.00 73.94 129 GLY A N 1
ATOM 999 C CA . GLY A 1 129 ? -9.574 -2.531 25.535 1.00 73.94 129 GLY A CA 1
ATOM 1000 C C . GLY A 1 129 ? -8.609 -3.723 25.683 1.00 73.94 129 GLY A C 1
ATOM 1001 O O . GLY A 1 129 ? -7.803 -3.996 24.793 1.00 73.94 129 GLY A O 1
ATOM 1002 N N . PRO A 1 130 ? -8.657 -4.440 26.820 1.00 71.69 130 PRO A N 1
ATOM 1003 C CA . PRO A 1 130 ? -7.644 -5.439 27.170 1.00 71.69 130 PRO A CA 1
ATOM 1004 C C . PRO A 1 130 ? -7.782 -6.785 26.442 1.00 71.69 130 PRO A C 1
ATOM 1006 O O . PRO A 1 130 ? -6.841 -7.572 26.466 1.00 71.69 130 PRO A O 1
ATOM 1009 N N . LYS A 1 131 ? -8.938 -7.088 25.832 1.00 72.31 131 LYS A N 1
ATOM 1010 C CA . LYS A 1 131 ? -9.239 -8.435 25.305 1.00 72.31 131 LYS A CA 1
ATOM 1011 C C . LYS A 1 131 ? -9.626 -8.490 23.827 1.00 72.31 131 LYS A C 1
ATOM 1013 O O . LYS A 1 131 ? -9.597 -9.576 23.260 1.00 72.31 131 LYS A O 1
ATOM 1018 N N . LEU A 1 132 ? -9.977 -7.368 23.196 1.00 81.62 132 LEU A N 1
ATOM 1019 C CA . LEU A 1 132 ? -10.429 -7.367 21.805 1.00 81.62 132 LEU A CA 1
ATOM 1020 C C . LEU A 1 132 ? -9.330 -6.825 20.891 1.00 81.62 132 LEU A C 1
ATOM 1022 O O . LEU A 1 132 ? -8.909 -5.678 21.016 1.00 81.62 132 LEU A O 1
ATOM 1026 N N . SER A 1 133 ? -8.865 -7.664 19.971 1.00 86.62 133 SER A N 1
ATOM 1027 C CA . SER A 1 133 ? -7.951 -7.285 18.893 1.00 86.62 133 SER A CA 1
ATOM 1028 C C . SER A 1 133 ? -8.645 -7.568 17.571 1.00 86.62 133 SER A C 1
ATOM 1030 O O . SER A 1 133 ? -8.967 -8.717 17.288 1.00 86.62 133 SER A O 1
ATOM 1032 N N . ILE A 1 134 ? -8.900 -6.523 16.790 1.00 84.62 134 ILE A N 1
ATOM 1033 C CA . ILE A 1 134 ? -9.578 -6.627 15.500 1.00 84.62 134 ILE A CA 1
ATOM 1034 C C . ILE A 1 134 ? -8.508 -6.545 14.407 1.00 84.62 134 ILE A C 1
ATOM 1036 O O . ILE A 1 134 ? -7.877 -5.489 14.273 1.00 84.62 134 ILE A O 1
ATOM 1040 N N . PRO A 1 135 ? -8.264 -7.631 13.648 1.00 87.50 135 PRO A N 1
ATOM 1041 C CA . PRO A 1 135 ? -7.419 -7.571 12.469 1.00 87.50 135 PRO A CA 1
ATOM 1042 C C . PRO A 1 135 ? -8.155 -6.796 11.376 1.00 87.50 135 PRO A C 1
ATOM 1044 O O . PRO A 1 135 ? -9.284 -7.110 11.011 1.00 87.50 135 PRO A O 1
ATOM 1047 N N . LEU A 1 136 ? -7.500 -5.767 10.862 1.00 83.81 136 LEU A N 1
ATOM 1048 C CA . LEU A 1 136 ? -7.967 -4.913 9.773 1.00 83.81 136 LEU A CA 1
ATOM 1049 C C . LEU A 1 136 ? -7.109 -5.113 8.523 1.00 83.81 136 LEU A C 1
ATOM 1051 O O . LEU A 1 136 ? -7.013 -4.235 7.660 1.00 83.81 136 LEU A O 1
ATOM 1055 N N . ASP A 1 137 ? -6.476 -6.279 8.417 1.00 71.44 137 ASP A N 1
ATOM 1056 C CA . ASP A 1 137 ? -5.765 -6.673 7.216 1.00 71.44 137 ASP A CA 1
ATOM 1057 C C . ASP A 1 137 ? -6.749 -6.605 6.039 1.00 71.44 137 ASP A C 1
ATOM 1059 O O . ASP A 1 137 ? -7.819 -7.212 6.067 1.00 71.44 137 ASP A O 1
ATOM 1063 N N . ARG A 1 138 ? -6.385 -5.859 4.988 1.00 68.75 138 ARG A N 1
ATOM 1064 C CA . ARG A 1 138 ? -7.203 -5.611 3.779 1.00 68.75 138 ARG A CA 1
ATOM 1065 C C . ARG A 1 138 ? -8.380 -4.640 3.925 1.00 68.75 138 ARG A C 1
ATOM 1067 O O . ARG A 1 138 ? -9.127 -4.500 2.959 1.00 68.75 138 ARG A O 1
ATOM 1074 N N . ILE A 1 139 ? -8.523 -3.921 5.043 1.00 77.81 139 ILE A N 1
ATOM 1075 C CA . ILE A 1 139 ? -9.497 -2.811 5.130 1.00 77.81 139 ILE A CA 1
ATOM 1076 C C . ILE A 1 139 ? -9.284 -1.779 4.014 1.00 77.81 139 ILE A C 1
ATOM 1078 O O . ILE A 1 139 ? -10.233 -1.238 3.455 1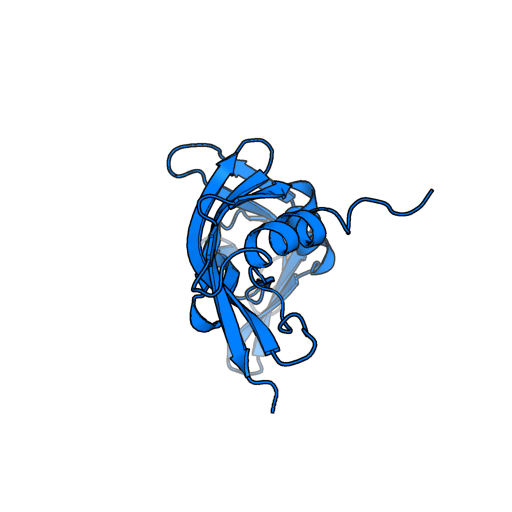.00 77.81 139 ILE A O 1
ATOM 1082 N N . ILE A 1 140 ? -8.020 -1.563 3.649 1.00 77.25 140 ILE A N 1
ATOM 1083 C CA . ILE A 1 140 ? -7.633 -0.861 2.434 1.00 77.25 140 ILE A CA 1
ATOM 1084 C C . ILE A 1 140 ? -7.332 -1.921 1.379 1.00 77.25 140 ILE A C 1
ATOM 1086 O O . ILE A 1 140 ? -6.435 -2.754 1.561 1.00 77.25 140 ILE A O 1
ATOM 1090 N N . GLN A 1 141 ? -8.075 -1.888 0.271 1.00 81.19 141 GLN A N 1
ATOM 1091 C CA . GLN A 1 141 ? -7.774 -2.739 -0.875 1.00 81.19 141 GLN A CA 1
ATOM 1092 C C . GLN A 1 141 ? -6.364 -2.436 -1.403 1.00 81.19 141 GLN A C 1
ATOM 1094 O O . GLN A 1 141 ? -5.938 -1.278 -1.375 1.00 81.19 141 GLN A O 1
ATOM 1099 N N . PRO A 1 142 ? -5.628 -3.446 -1.905 1.00 86.19 142 PRO A N 1
ATOM 1100 C CA . PRO A 1 142 ? -4.320 -3.209 -2.491 1.00 86.19 142 PRO A CA 1
ATOM 1101 C C . PRO A 1 142 ? -4.393 -2.154 -3.599 1.00 86.19 142 PRO A C 1
ATOM 1103 O O . PRO A 1 142 ? -5.176 -2.294 -4.539 1.00 86.19 142 PRO A O 1
ATOM 1106 N N . ALA A 1 143 ? -3.556 -1.123 -3.508 1.00 85.81 143 ALA A N 1
ATOM 1107 C CA . ALA A 1 143 ? -3.410 -0.147 -4.579 1.00 85.81 143 ALA A CA 1
ATOM 1108 C C . ALA A 1 143 ? -2.312 -0.606 -5.543 1.00 85.81 143 ALA A C 1
ATOM 1110 O O . ALA A 1 143 ? -1.289 -1.151 -5.125 1.00 85.81 143 ALA A O 1
ATOM 1111 N N . TYR A 1 144 ? -2.522 -0.375 -6.835 1.00 87.38 144 TYR A N 1
ATOM 1112 C CA . TYR A 1 144 ? -1.581 -0.751 -7.884 1.00 87.38 144 TYR A CA 1
ATOM 1113 C C . TYR A 1 144 ? -1.106 0.500 -8.613 1.00 87.38 144 TYR A C 1
ATOM 1115 O O . TYR A 1 144 ? -1.918 1.257 -9.140 1.00 87.38 144 TYR A O 1
ATOM 1123 N N . ILE A 1 145 ? 0.210 0.702 -8.652 1.00 86.94 145 ILE A N 1
ATOM 1124 C CA . ILE A 1 145 ? 0.852 1.745 -9.454 1.00 86.94 145 ILE A CA 1
ATOM 1125 C C . ILE A 1 145 ? 1.465 1.055 -10.679 1.00 86.94 145 ILE A C 1
ATOM 1127 O O . ILE A 1 145 ? 2.453 0.334 -10.514 1.00 86.94 145 ILE A O 1
ATOM 1131 N N . PRO A 1 146 ? 0.887 1.218 -11.886 1.00 86.31 146 PRO A N 1
ATOM 1132 C CA . PRO A 1 146 ? 1.435 0.625 -13.102 1.00 86.31 146 PRO A CA 1
ATOM 1133 C C . PRO A 1 146 ? 2.863 1.113 -13.348 1.00 86.31 146 PRO A C 1
ATOM 1135 O O . PRO A 1 146 ? 3.121 2.316 -13.277 1.00 86.31 146 PRO A O 1
ATOM 1138 N N . LEU A 1 147 ? 3.777 0.184 -13.631 1.00 85.75 147 LEU A N 1
ATOM 1139 C CA . LEU A 1 147 ? 5.168 0.495 -13.970 1.00 85.75 147 LEU A CA 1
ATOM 1140 C C . LEU A 1 147 ? 5.391 0.450 -15.487 1.00 85.75 147 LEU A C 1
ATOM 1142 O O . LEU A 1 147 ? 6.190 1.215 -16.008 1.00 85.75 147 LEU A O 1
ATOM 1146 N N . ALA A 1 148 ? 4.636 -0.372 -16.217 1.00 82.69 148 ALA A N 1
ATOM 1147 C CA . ALA A 1 148 ? 4.606 -0.348 -17.677 1.00 82.69 148 ALA A CA 1
ATOM 1148 C C . ALA A 1 148 ? 3.378 0.424 -18.212 1.00 82.69 148 ALA A C 1
ATOM 1150 O O . ALA A 1 148 ? 2.343 0.492 -17.538 1.00 82.69 148 ALA A O 1
ATOM 1151 N N . PRO A 1 149 ? 3.452 0.995 -19.430 1.00 78.06 149 PRO A N 1
ATOM 1152 C CA . PRO A 1 149 ? 2.283 1.533 -20.123 1.00 78.06 149 PRO A CA 1
ATOM 1153 C C . PRO A 1 149 ? 1.206 0.458 -20.314 1.00 78.06 149 PRO A C 1
ATOM 1155 O O . PRO A 1 149 ? 1.519 -0.675 -20.668 1.00 78.06 149 PRO A O 1
ATOM 1158 N N . ALA A 1 150 ? -0.066 0.829 -20.135 1.00 75.75 150 ALA A N 1
ATOM 1159 C CA . ALA A 1 150 ? -1.188 -0.095 -20.325 1.00 75.75 150 ALA A CA 1
ATOM 1160 C C . ALA A 1 150 ? -1.359 -0.533 -21.790 1.00 75.75 150 ALA A C 1
ATOM 1162 O O . ALA A 1 150 ? -1.806 -1.645 -22.059 1.00 75.75 150 ALA A O 1
ATOM 1163 N N . GLU A 1 151 ? -0.989 0.336 -22.734 1.00 80.56 151 GLU A N 1
ATOM 1164 C CA . GLU A 1 151 ? -1.066 0.064 -24.165 1.00 80.56 151 GLU A CA 1
ATOM 1165 C C . GLU A 1 151 ? 0.321 0.157 -24.812 1.00 80.56 151 GLU A C 1
ATOM 1167 O O . GLU A 1 151 ? 1.096 1.062 -24.479 1.00 80.56 151 GLU A O 1
ATOM 1172 N N . PRO A 1 152 ? 0.643 -0.743 -25.758 1.00 81.75 152 PRO A N 1
ATOM 1173 C CA . PRO A 1 152 ? 1.890 -0.669 -26.497 1.00 81.75 152 PRO A CA 1
ATOM 1174 C C . PRO A 1 152 ? 1.913 0.561 -27.406 1.00 81.75 152 PRO A C 1
ATOM 1176 O O . PRO A 1 152 ? 0.897 0.969 -27.978 1.00 81.75 152 PRO A O 1
ATOM 1179 N N . VAL A 1 153 ? 3.103 1.126 -27.601 1.00 81.44 153 VAL A N 1
ATOM 1180 C CA . VAL A 1 153 ? 3.281 2.259 -28.512 1.00 81.44 153 VAL A CA 1
ATOM 1181 C C . VAL A 1 153 ? 3.128 1.760 -29.948 1.00 81.44 153 VAL A C 1
ATOM 1183 O O . VAL A 1 153 ? 3.818 0.836 -30.383 1.00 81.44 153 VAL A O 1
ATOM 1186 N N . ARG A 1 154 ? 2.204 2.370 -30.694 1.00 84.62 154 ARG A N 1
ATOM 1187 C CA . ARG A 1 154 ? 1.940 2.019 -32.093 1.00 84.62 154 ARG A CA 1
ATOM 1188 C C . ARG A 1 154 ? 3.005 2.638 -32.998 1.00 84.62 154 ARG A C 1
ATOM 1190 O O . ARG A 1 154 ? 3.183 3.851 -33.001 1.00 84.62 154 ARG A O 1
ATOM 1197 N N . LEU A 1 155 ? 3.668 1.800 -33.787 1.00 79.25 155 LEU A N 1
ATOM 1198 C CA . LEU A 1 155 ? 4.540 2.180 -34.899 1.00 79.25 155 LEU A CA 1
ATOM 1199 C C . LEU A 1 155 ? 3.836 1.818 -36.221 1.00 79.25 155 LEU A C 1
ATOM 1201 O O . LEU A 1 155 ? 2.818 1.122 -36.208 1.00 79.25 155 LEU A O 1
ATOM 1205 N N . GLU A 1 156 ? 4.365 2.258 -37.369 1.00 82.12 156 GLU A N 1
ATOM 1206 C CA . GLU A 1 156 ? 3.721 2.025 -38.679 1.00 82.12 156 GLU A CA 1
ATOM 1207 C C . GLU A 1 156 ? 3.365 0.550 -38.915 1.00 82.12 156 GLU A C 1
ATOM 1209 O O . GLU A 1 156 ? 2.212 0.231 -39.194 1.00 82.12 156 GLU A O 1
ATOM 1214 N N . ARG A 1 157 ? 4.333 -0.358 -38.736 1.00 83.94 157 ARG A N 1
ATOM 1215 C CA . ARG A 1 157 ? 4.168 -1.808 -38.979 1.00 83.94 157 ARG A CA 1
ATOM 1216 C C . ARG A 1 157 ? 4.268 -2.676 -37.723 1.00 83.94 157 ARG A C 1
ATOM 1218 O O . ARG A 1 157 ? 4.147 -3.894 -37.800 1.00 83.94 157 ARG A O 1
ATOM 1225 N N . HIS A 1 158 ? 4.531 -2.064 -36.572 1.00 85.44 158 HIS A N 1
ATOM 1226 C CA . HIS A 1 158 ? 4.864 -2.779 -35.343 1.00 85.44 158 HIS A CA 1
ATOM 1227 C C . HIS A 1 158 ? 4.170 -2.169 -34.126 1.00 85.44 158 HIS A C 1
ATOM 1229 O O . HIS A 1 158 ? 3.767 -1.009 -34.124 1.00 85.44 158 HIS A O 1
ATOM 1235 N N . LEU A 1 159 ? 4.097 -2.951 -33.059 1.00 84.12 159 LEU A N 1
ATOM 1236 C CA . LEU A 1 159 ? 3.819 -2.502 -31.705 1.00 84.12 159 LEU A CA 1
ATOM 1237 C C . LEU A 1 159 ? 5.123 -2.563 -30.906 1.00 84.12 159 LEU A C 1
ATOM 1239 O O . LEU A 1 159 ? 5.791 -3.599 -30.900 1.00 84.12 159 LEU A O 1
ATOM 1243 N N . LEU A 1 160 ? 5.490 -1.469 -30.244 1.00 83.44 160 LEU A N 1
ATOM 1244 C CA . LEU A 1 160 ? 6.557 -1.461 -29.248 1.00 83.44 160 LEU A CA 1
ATOM 1245 C C . LEU A 1 160 ? 5.942 -1.811 -27.893 1.00 83.44 160 LEU A C 1
ATOM 1247 O O . LEU A 1 160 ? 5.140 -1.051 -27.347 1.00 83.44 160 LEU A O 1
ATOM 1251 N N . VAL A 1 161 ? 6.306 -2.982 -27.382 1.00 85.44 161 VAL A N 1
ATOM 1252 C CA . VAL A 1 161 ? 5.847 -3.489 -26.090 1.00 85.44 161 VAL A CA 1
ATOM 1253 C C . VAL A 1 161 ? 6.951 -3.276 -25.063 1.00 85.44 161 VAL A C 1
ATOM 1255 O O . VAL A 1 161 ? 8.120 -3.563 -25.334 1.00 85.44 161 VAL A O 1
ATOM 1258 N N . THR A 1 162 ? 6.555 -2.788 -23.894 1.00 84.62 162 THR A N 1
ATOM 1259 C CA . THR A 1 162 ? 7.429 -2.565 -22.744 1.00 84.62 162 THR A CA 1
ATOM 1260 C C . THR A 1 162 ? 7.102 -3.590 -21.669 1.00 84.62 162 THR A C 1
ATOM 1262 O O . THR A 1 162 ? 5.936 -3.773 -21.328 1.00 84.62 162 THR A O 1
ATOM 1265 N N . GLU A 1 163 ? 8.129 -4.232 -21.128 1.00 87.94 163 GLU A N 1
ATOM 1266 C CA . GLU A 1 163 ? 8.033 -5.177 -20.021 1.00 87.94 163 GLU A CA 1
ATOM 1267 C C . GLU A 1 163 ? 8.985 -4.773 -18.894 1.00 87.94 163 GLU A C 1
ATOM 1269 O O . GLU A 1 163 ? 10.130 -4.408 -19.146 1.00 87.94 163 GLU A O 1
ATOM 1274 N N . VAL A 1 164 ? 8.531 -4.873 -17.648 1.00 86.88 164 VAL A N 1
ATOM 1275 C CA . VAL A 1 164 ? 9.363 -4.706 -16.454 1.00 86.88 164 VAL A CA 1
ATOM 1276 C C . VAL A 1 164 ? 10.035 -6.035 -16.110 1.00 86.88 164 VAL A C 1
ATOM 1278 O O . VAL A 1 164 ? 9.391 -6.983 -15.654 1.00 86.88 164 VAL A O 1
ATOM 1281 N N . ALA A 1 165 ? 11.348 -6.093 -16.312 1.00 86.75 165 ALA A N 1
ATOM 1282 C CA . ALA A 1 165 ? 12.194 -7.240 -16.001 1.00 86.75 165 ALA A CA 1
ATOM 1283 C C . ALA A 1 165 ? 12.586 -7.308 -14.518 1.00 86.75 165 ALA A C 1
ATOM 1285 O O . ALA A 1 165 ? 12.788 -8.400 -13.988 1.00 86.75 165 ALA A O 1
ATOM 1286 N N . GLY A 1 166 ? 12.682 -6.155 -13.855 1.00 86.75 166 GLY A N 1
ATOM 1287 C CA . GLY A 1 166 ? 13.108 -6.035 -12.466 1.00 86.75 166 GLY A CA 1
ATOM 1288 C C . GLY A 1 166 ? 12.576 -4.761 -11.820 1.00 86.75 166 GLY A C 1
ATOM 1289 O O . GLY A 1 166 ? 12.364 -3.750 -12.487 1.00 86.75 166 GLY A O 1
ATOM 1290 N N . CYS A 1 167 ? 12.326 -4.820 -10.512 1.00 88.25 167 CYS A N 1
ATOM 1291 C CA . CYS A 1 167 ? 11.889 -3.674 -9.723 1.00 88.25 167 CYS A CA 1
ATOM 1292 C C . CYS A 1 167 ? 12.455 -3.771 -8.302 1.00 88.25 167 CYS A C 1
ATOM 1294 O O . CYS A 1 167 ? 12.218 -4.757 -7.600 1.00 88.25 167 CYS A O 1
ATOM 1296 N N . LYS A 1 168 ? 13.163 -2.732 -7.856 1.00 90.06 168 LYS A N 1
ATOM 1297 C CA . LYS A 1 168 ? 13.660 -2.588 -6.479 1.00 90.06 168 LYS A CA 1
ATOM 1298 C C . LYS A 1 168 ? 13.139 -1.293 -5.876 1.00 90.06 168 LYS A C 1
ATOM 1300 O O . LYS A 1 168 ? 13.051 -0.276 -6.555 1.00 90.06 168 LYS A O 1
ATOM 1305 N N . THR A 1 169 ? 12.829 -1.316 -4.586 1.00 89.06 169 THR A N 1
ATOM 1306 C CA . THR A 1 169 ? 12.347 -0.137 -3.860 1.00 89.06 169 THR A CA 1
ATOM 1307 C C . THR A 1 169 ? 13.274 0.216 -2.710 1.00 89.06 169 THR A C 1
ATOM 1309 O O . THR A 1 169 ? 13.698 -0.666 -1.966 1.00 89.06 169 THR A O 1
ATOM 1312 N N . ALA A 1 170 ? 13.528 1.507 -2.521 1.00 89.44 170 ALA A N 1
ATOM 1313 C CA . ALA A 1 170 ? 14.225 2.040 -1.360 1.00 89.44 170 ALA A CA 1
ATOM 1314 C C . ALA A 1 170 ? 13.449 3.226 -0.778 1.00 89.44 170 ALA A C 1
ATOM 1316 O O . ALA A 1 170 ? 13.023 4.122 -1.506 1.00 89.44 170 ALA A O 1
ATOM 1317 N N . VAL A 1 171 ? 13.272 3.244 0.541 1.00 90.00 171 VAL A N 1
ATOM 1318 C CA . VAL A 1 171 ? 12.663 4.382 1.237 1.00 90.00 171 VAL A CA 1
ATOM 1319 C C . VAL A 1 171 ? 13.730 5.439 1.488 1.00 90.00 171 VAL A C 1
ATOM 1321 O O . VAL A 1 171 ? 14.802 5.149 2.015 1.00 90.00 171 VAL A O 1
ATOM 1324 N N . THR A 1 172 ? 13.419 6.672 1.115 1.00 88.25 172 THR A N 1
ATOM 1325 C CA . THR A 1 172 ? 14.242 7.861 1.344 1.00 88.25 172 THR A CA 1
ATOM 1326 C C . THR A 1 172 ? 13.478 8.840 2.231 1.00 88.25 172 THR A C 1
ATOM 1328 O O . THR A 1 172 ? 12.278 8.682 2.450 1.00 88.25 172 THR A O 1
ATOM 1331 N N . SER A 1 173 ? 14.139 9.893 2.707 1.00 86.00 173 SER A N 1
ATOM 1332 C CA . SER A 1 173 ? 13.461 10.974 3.436 1.00 86.00 173 SER A CA 1
ATOM 1333 C C . SER A 1 173 ? 12.423 11.724 2.584 1.00 86.00 173 SER A C 1
ATOM 1335 O O . SER A 1 173 ? 11.478 12.286 3.129 1.00 86.00 173 SER A O 1
ATOM 1337 N N . ALA A 1 174 ? 12.565 11.722 1.253 1.00 85.38 174 ALA A N 1
ATOM 1338 C CA . ALA A 1 174 ? 11.673 12.434 0.334 1.00 85.38 174 ALA A CA 1
ATOM 1339 C C . ALA A 1 174 ? 10.494 11.582 -0.180 1.00 85.38 174 ALA A C 1
ATOM 1341 O O . ALA A 1 174 ? 9.490 12.117 -0.665 1.00 85.38 174 ALA A O 1
ATOM 1342 N N . GLY A 1 175 ? 10.600 10.255 -0.110 1.00 87.12 175 GLY A N 1
ATOM 1343 C CA . GLY A 1 175 ? 9.642 9.352 -0.739 1.00 87.12 175 GLY A CA 1
ATOM 1344 C C . GLY A 1 175 ? 10.190 7.953 -0.983 1.00 87.12 175 GLY A C 1
ATOM 1345 O O . GLY A 1 175 ? 11.180 7.532 -0.383 1.00 87.12 175 GLY A O 1
ATOM 1346 N N . ILE A 1 176 ? 9.548 7.241 -1.903 1.00 88.44 176 ILE A N 1
ATOM 1347 C CA . ILE A 1 176 ? 9.976 5.920 -2.362 1.00 88.44 176 ILE A CA 1
ATOM 1348 C C . ILE A 1 176 ? 10.776 6.101 -3.646 1.00 88.44 176 ILE A C 1
ATOM 1350 O O . ILE A 1 176 ? 10.257 6.623 -4.633 1.00 88.44 176 ILE A O 1
ATOM 1354 N N . ARG A 1 177 ? 12.014 5.621 -3.647 1.00 88.69 177 ARG A N 1
ATOM 1355 C CA . ARG A 1 177 ? 12.812 5.435 -4.854 1.00 88.69 177 ARG A CA 1
ATOM 1356 C C . ARG A 1 177 ? 12.500 4.063 -5.439 1.00 88.69 177 ARG A C 1
ATOM 1358 O O . ARG A 1 177 ? 12.602 3.064 -4.727 1.00 88.69 177 ARG A O 1
ATOM 1365 N N . VAL A 1 178 ? 12.117 4.016 -6.707 1.00 87.50 178 VAL A N 1
ATOM 1366 C CA . VAL A 1 178 ? 11.833 2.784 -7.445 1.00 87.50 178 VAL A CA 1
ATOM 1367 C C . VAL A 1 178 ? 12.842 2.684 -8.582 1.00 87.50 178 VAL A C 1
ATOM 1369 O O . VAL A 1 178 ? 12.872 3.549 -9.451 1.00 87.50 178 VAL A O 1
ATOM 1372 N N . LEU A 1 179 ? 13.674 1.648 -8.549 1.00 88.31 179 LEU A N 1
ATOM 1373 C CA . LEU A 1 179 ? 14.606 1.307 -9.621 1.00 88.31 179 LEU A CA 1
ATOM 1374 C C . LEU A 1 179 ? 13.959 0.234 -10.487 1.00 88.31 179 LEU A C 1
ATOM 1376 O O . LEU A 1 179 ? 13.545 -0.803 -9.957 1.00 88.31 179 LEU A O 1
ATOM 1380 N N . ILE A 1 180 ? 13.834 0.509 -11.782 1.00 86.38 180 ILE A N 1
ATOM 1381 C CA . ILE A 1 180 ? 13.087 -0.327 -12.721 1.00 86.38 180 ILE A CA 1
ATOM 1382 C C . ILE A 1 180 ? 13.981 -0.715 -13.894 1.00 86.38 180 ILE A C 1
ATOM 1384 O O . ILE A 1 180 ? 14.553 0.153 -14.553 1.00 86.38 180 ILE A O 1
ATOM 1388 N N . ASP A 1 181 ? 14.007 -2.010 -14.193 1.00 86.88 181 ASP A N 1
ATOM 1389 C CA . ASP A 1 181 ? 14.674 -2.560 -15.367 1.00 86.88 18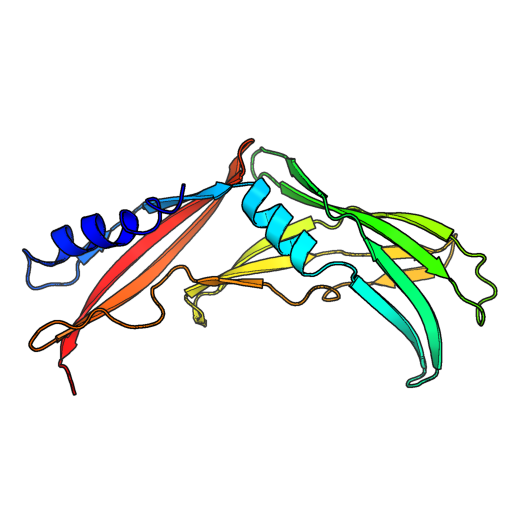1 ASP A CA 1
ATOM 1390 C C . ASP A 1 181 ? 13.622 -2.882 -16.428 1.00 86.88 181 ASP A C 1
ATOM 1392 O O . ASP A 1 181 ? 12.734 -3.710 -16.204 1.00 86.88 181 ASP A O 1
ATOM 1396 N N . TYR A 1 182 ? 13.708 -2.237 -17.589 1.00 84.25 182 TYR A N 1
ATOM 1397 C CA . TYR A 1 182 ? 12.793 -2.437 -18.706 1.00 84.25 182 TYR A CA 1
ATOM 1398 C C . TYR A 1 182 ? 13.416 -3.254 -19.833 1.00 84.25 182 TYR A C 1
ATOM 1400 O O . TYR A 1 182 ? 14.577 -3.091 -20.213 1.00 84.25 182 TYR A O 1
ATOM 1408 N N . ARG A 1 183 ? 12.568 -4.080 -20.442 1.00 86.38 183 ARG A N 1
ATOM 1409 C CA . ARG A 1 183 ? 12.791 -4.749 -21.719 1.00 86.38 183 ARG A CA 1
ATOM 1410 C C . ARG A 1 183 ? 11.821 -4.191 -22.744 1.00 86.38 183 ARG A C 1
ATOM 1412 O O . ARG A 1 183 ? 10.618 -4.132 -22.500 1.00 86.38 183 ARG A O 1
ATOM 1419 N N . PHE A 1 184 ? 12.340 -3.852 -23.914 1.00 83.25 184 PHE A N 1
ATOM 1420 C CA . PHE A 1 184 ? 11.535 -3.415 -25.046 1.00 83.25 184 PHE A CA 1
ATOM 1421 C C . PHE A 1 184 ? 11.669 -4.410 -26.186 1.00 83.25 184 PHE A C 1
ATOM 1423 O O . PHE A 1 184 ? 12.773 -4.836 -26.540 1.00 83.25 184 PHE A O 1
ATOM 1430 N N . PHE A 1 185 ? 10.543 -4.763 -26.795 1.00 85.38 185 PHE A N 1
ATOM 1431 C CA . PHE A 1 185 ? 10.532 -5.612 -27.977 1.00 85.38 185 PHE A CA 1
ATOM 1432 C C . PHE A 1 185 ? 9.440 -5.189 -28.954 1.00 85.38 185 PHE A C 1
ATOM 1434 O O . PHE A 1 185 ? 8.382 -4.676 -28.584 1.00 85.38 185 PHE A O 1
ATOM 1441 N N . ARG A 1 186 ? 9.719 -5.409 -30.238 1.00 85.50 186 ARG A N 1
ATOM 1442 C CA . ARG A 1 186 ? 8.778 -5.150 -31.326 1.00 85.50 186 ARG A CA 1
ATOM 1443 C C . ARG A 1 186 ? 7.914 -6.387 -31.553 1.00 85.50 186 ARG A C 1
ATOM 1445 O O . ARG A 1 186 ? 8.423 -7.506 -31.548 1.00 85.50 186 ARG A O 1
ATOM 1452 N N . ARG A 1 187 ? 6.619 -6.187 -31.785 1.00 82.88 187 ARG A N 1
ATOM 1453 C CA . ARG A 1 187 ? 5.695 -7.210 -32.295 1.00 82.88 187 ARG A CA 1
ATOM 1454 C C . ARG A 1 187 ? 5.080 -6.746 -33.615 1.00 82.88 187 ARG A C 1
ATOM 1456 O O . ARG A 1 187 ? 4.855 -5.543 -33.752 1.00 82.88 187 ARG A O 1
ATOM 1463 N N . PRO A 1 188 ? 4.807 -7.644 -34.576 1.00 84.62 188 PRO A N 1
ATOM 1464 C CA . PRO A 1 188 ? 4.018 -7.300 -35.753 1.00 84.62 188 PRO A CA 1
ATOM 1465 C C . PRO A 1 188 ? 2.655 -6.751 -35.330 1.00 84.62 188 PRO A C 1
ATOM 1467 O O . PRO A 1 188 ? 2.095 -7.178 -34.317 1.00 84.62 188 PRO A O 1
ATOM 1470 N N . ARG A 1 189 ? 2.142 -5.781 -36.080 1.00 79.19 189 ARG A N 1
ATOM 1471 C CA . ARG A 1 189 ? 0.779 -5.292 -35.879 1.00 79.19 189 ARG A CA 1
ATOM 1472 C C . ARG A 1 189 ? -0.206 -6.311 -36.492 1.00 79.19 189 ARG A C 1
ATOM 1474 O O . ARG A 1 189 ? 0.093 -6.772 -37.593 1.00 79.19 189 ARG A O 1
ATOM 1481 N N . PRO A 1 190 ? -1.284 -6.703 -35.784 1.00 75.31 190 PRO A N 1
ATOM 1482 C CA . PRO A 1 190 ? -2.321 -7.568 -36.346 1.00 75.31 190 PRO A CA 1
ATOM 1483 C C . PRO A 1 190 ? -3.078 -6.877 -37.482 1.00 75.31 190 PRO A C 1
ATOM 1485 O O . PRO A 1 190 ? -3.102 -5.619 -37.493 1.00 75.31 190 PRO A O 1
#

Secondary structure (DSSP, 8-state):
----SSSHHHHHHHHHTSS-SS-EEEEEEEEEEEHHHHHHHHHHTPSEEEEEEEETTEEEEEEEEEEEEEEEE-STT-EEEEEEEEEEEETTTTEEEEEEEE--EEEEEEETTTTEEEEEEES-EEEETTTEEEE-TTSSPPEEEESS-SSPEE-SSEEEEEEEEEEEEEE-SSEEEEEEEEEEEEEE--

Radius of gyration: 21.72 Å; chains: 1; bounding box: 44×42×66 Å

pLDDT: mean 80.04, std 15.33, range [32.94, 94.69]